Protein AF-A0A8S2YQF3-F1 (afdb_monomer_lite)

Structure (mmCIF, N/CA/C/O backbone):
data_AF-A0A8S2YQF3-F1
#
_entry.id   AF-A0A8S2YQF3-F1
#
loop_
_atom_site.group_PDB
_atom_site.id
_atom_site.type_symbol
_atom_site.label_atom_id
_atom_site.label_alt_id
_atom_site.label_comp_id
_atom_site.label_asym_id
_atom_site.label_entity_id
_atom_site.label_seq_id
_atom_site.pdbx_PDB_ins_code
_atom_site.Cartn_x
_atom_site.Cartn_y
_atom_site.Cartn_z
_atom_site.occupancy
_atom_site.B_iso_or_equiv
_atom_site.auth_seq_id
_atom_site.auth_comp_id
_atom_site.auth_asym_id
_atom_site.auth_atom_id
_atom_site.pdbx_PDB_model_num
ATOM 1 N N . MET A 1 1 ? -10.716 16.522 -11.286 1.00 59.75 1 MET A N 1
ATOM 2 C CA . MET A 1 1 ? -9.988 15.488 -10.502 1.00 59.75 1 MET A CA 1
ATOM 3 C C . MET A 1 1 ? -10.206 15.773 -9.030 1.00 59.75 1 MET A C 1
ATOM 5 O O . MET A 1 1 ? -10.696 14.907 -8.314 1.00 59.75 1 MET A O 1
ATOM 9 N N . ASP A 1 2 ? -10.001 17.032 -8.643 1.00 79.56 2 ASP A N 1
ATOM 10 C CA . ASP A 1 2 ? -10.380 17.567 -7.334 1.00 79.56 2 ASP A CA 1
ATOM 11 C C . ASP A 1 2 ? -11.840 17.271 -6.955 1.00 79.56 2 ASP A C 1
ATOM 13 O O . ASP A 1 2 ? -12.099 16.961 -5.800 1.00 79.56 2 ASP A O 1
ATOM 17 N N . ASP A 1 3 ? -12.766 17.227 -7.920 1.00 87.62 3 ASP A N 1
ATOM 18 C CA . ASP A 1 3 ? -14.186 16.935 -7.656 1.00 87.62 3 ASP A CA 1
ATOM 19 C C . ASP A 1 3 ? -14.421 15.540 -7.054 1.00 87.62 3 ASP A C 1
ATOM 21 O O . ASP A 1 3 ? -15.178 15.393 -6.099 1.00 87.62 3 ASP A O 1
ATOM 25 N N . LEU A 1 4 ? -13.749 14.507 -7.583 1.00 89.50 4 LEU A N 1
ATOM 26 C CA . LEU A 1 4 ? -13.905 13.136 -7.089 1.00 89.50 4 LEU A CA 1
ATOM 27 C C . LEU A 1 4 ? -13.284 12.994 -5.700 1.00 89.50 4 LEU A C 1
ATOM 29 O O . LEU A 1 4 ? -13.879 12.390 -4.812 1.00 89.50 4 LEU A O 1
ATOM 33 N N . LYS A 1 5 ? -12.087 13.559 -5.521 1.00 92.19 5 LYS A N 1
ATOM 34 C CA . LYS A 1 5 ? -11.388 13.556 -4.238 1.00 92.19 5 LYS A CA 1
ATOM 35 C C . LYS A 1 5 ? -12.210 14.275 -3.165 1.00 92.19 5 LYS A C 1
ATOM 37 O O . LYS A 1 5 ? -12.413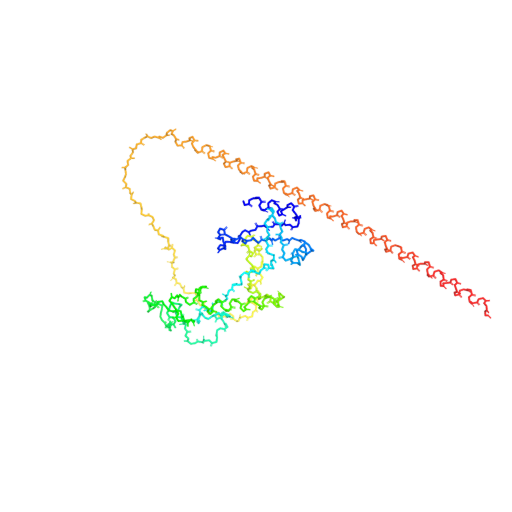 13.713 -2.096 1.00 92.19 5 LYS A O 1
ATOM 42 N N . TYR A 1 6 ? -12.734 15.456 -3.479 1.00 93.38 6 TYR A N 1
ATOM 43 C CA . TYR A 1 6 ? -13.562 16.249 -2.575 1.00 93.38 6 TYR A CA 1
ATOM 44 C C . TYR A 1 6 ? -14.828 15.499 -2.136 1.00 93.38 6 TYR A C 1
ATOM 46 O O . TYR A 1 6 ? -15.143 15.441 -0.952 1.00 93.38 6 TYR A O 1
ATOM 54 N N . GLU A 1 7 ? -15.528 14.855 -3.070 1.00 93.94 7 GLU A N 1
ATOM 55 C CA . GLU A 1 7 ? -16.711 14.042 -2.757 1.00 93.94 7 GLU A CA 1
ATOM 56 C C . GLU A 1 7 ? -16.395 12.837 -1.872 1.00 93.94 7 GLU A C 1
ATOM 58 O O . GLU A 1 7 ? -17.157 12.500 -0.964 1.00 93.94 7 GLU A O 1
ATOM 63 N N . LEU A 1 8 ? -15.266 12.176 -2.130 1.00 93.81 8 LEU A N 1
ATOM 64 C CA . LEU A 1 8 ? -14.802 11.072 -1.302 1.00 93.81 8 LEU A CA 1
ATOM 65 C C . LEU A 1 8 ? -14.485 11.554 0.120 1.00 93.81 8 LEU A C 1
ATOM 67 O O . LEU A 1 8 ? -14.955 10.941 1.076 1.00 93.81 8 LEU A O 1
ATOM 71 N N . GLU A 1 9 ? -13.769 12.670 0.260 1.00 93.81 9 GLU A N 1
ATOM 72 C CA . GLU A 1 9 ? -13.439 13.289 1.552 1.00 93.81 9 GLU A CA 1
ATOM 73 C C . GLU A 1 9 ? -14.686 13.776 2.316 1.00 93.81 9 GLU A C 1
ATOM 75 O O . GLU A 1 9 ? -14.713 13.732 3.546 1.00 93.81 9 GLU A O 1
ATOM 80 N N . LEU A 1 10 ? -15.750 14.188 1.614 1.00 94.06 10 LEU A N 1
ATOM 81 C CA . LEU A 1 10 ? -17.043 14.513 2.227 1.00 94.06 10 LEU A CA 1
ATOM 82 C C . LEU A 1 10 ? -17.779 13.274 2.750 1.00 94.06 10 LEU A C 1
ATOM 84 O O . LEU A 1 10 ? -18.417 13.336 3.804 1.00 94.06 10 LEU A O 1
ATOM 88 N N . LYS A 1 11 ? -17.726 12.159 2.012 1.00 94.50 11 LYS A N 1
ATOM 89 C CA . LYS A 1 11 ? -18.421 10.914 2.379 1.00 94.50 11 LYS A CA 1
ATOM 90 C C . LYS A 1 11 ? -17.712 10.134 3.474 1.00 94.50 11 LYS A C 1
ATOM 92 O O . LYS A 1 11 ? -18.383 9.546 4.319 1.00 94.50 11 LYS A O 1
ATOM 97 N N . PHE A 1 12 ? -16.385 10.118 3.450 1.00 94.81 12 PHE A N 1
ATOM 98 C CA . PHE A 1 12 ? -15.568 9.291 4.326 1.00 94.81 12 PHE A CA 1
ATOM 99 C C . PHE A 1 12 ? -14.580 10.168 5.078 1.00 94.81 12 PHE A C 1
ATOM 101 O O . PHE A 1 12 ? -13.575 10.631 4.537 1.00 94.81 12 PHE A O 1
ATOM 108 N N . LYS A 1 13 ? -14.842 10.351 6.373 1.00 93.06 13 LYS A N 1
ATOM 109 C CA . LYS A 1 13 ? -13.941 11.102 7.256 1.00 93.06 13 LYS A CA 1
ATOM 110 C C . LYS A 1 13 ? -12.632 10.356 7.488 1.00 93.06 13 LYS A C 1
ATOM 112 O O . LYS A 1 13 ? -11.646 10.977 7.890 1.00 93.06 13 LYS A O 1
ATOM 117 N N . SER A 1 14 ? -12.625 9.039 7.260 1.00 93.50 14 SER A N 1
ATOM 118 C CA . SER A 1 14 ? -11.435 8.227 7.451 1.00 93.50 14 SER A CA 1
ATOM 119 C C . SER A 1 14 ? -10.466 8.218 6.263 1.00 93.50 14 SER A C 1
ATOM 121 O O . SER A 1 14 ? -9.443 7.542 6.321 1.00 93.50 14 SER A O 1
ATOM 123 N N . ILE A 1 15 ? -10.732 8.959 5.184 1.00 93.94 15 ILE A N 1
ATOM 124 C CA . ILE A 1 15 ? -9.791 9.044 4.060 1.00 93.94 15 ILE A CA 1
ATOM 125 C C . ILE A 1 15 ? -8.577 9.876 4.462 1.00 93.94 15 ILE A C 1
ATOM 127 O O . ILE A 1 15 ? -8.712 10.987 4.973 1.00 93.94 15 ILE A O 1
ATOM 131 N N . PHE A 1 16 ? -7.382 9.350 4.194 1.00 91.94 16 PHE A N 1
ATOM 132 C CA . PHE A 1 16 ? -6.139 10.114 4.336 1.00 91.94 16 PHE A CA 1
ATOM 133 C C . PHE A 1 16 ? -5.388 10.292 3.014 1.00 91.94 16 PHE A C 1
ATOM 135 O O . PHE A 1 16 ? -4.618 11.241 2.878 1.00 91.94 16 PHE A O 1
ATOM 142 N N . SER A 1 17 ? -5.605 9.404 2.039 1.00 92.19 17 SER A N 1
ATOM 143 C CA . SER A 1 17 ? -4.983 9.499 0.720 1.00 92.19 17 SER A CA 1
ATOM 144 C C . SER A 1 17 ? -5.935 9.034 -0.376 1.00 92.19 17 SER A C 1
ATOM 146 O O . SER A 1 17 ? -6.656 8.045 -0.226 1.00 92.19 17 SER A O 1
ATOM 148 N N . VAL A 1 18 ? -5.920 9.759 -1.493 1.00 92.38 18 VAL A N 1
ATOM 149 C CA . VAL A 1 18 ? -6.632 9.425 -2.728 1.00 92.38 18 VAL A CA 1
ATOM 150 C C . VAL A 1 18 ? -5.642 9.606 -3.871 1.00 92.38 18 VAL A C 1
ATOM 152 O O . VAL A 1 18 ? -5.203 10.722 -4.147 1.00 92.38 18 VAL A O 1
ATOM 155 N N . GLU A 1 19 ? -5.272 8.505 -4.518 1.00 90.25 19 GLU A N 1
ATOM 156 C CA . GLU A 1 19 ? -4.267 8.462 -5.580 1.00 90.25 19 GLU A CA 1
ATOM 157 C C . GLU A 1 19 ? -4.872 7.882 -6.860 1.00 90.25 19 GLU A C 1
ATOM 159 O O . GLU A 1 19 ? -5.477 6.809 -6.854 1.00 90.25 19 GLU A O 1
ATOM 164 N N . GLU A 1 20 ? -4.667 8.545 -7.995 1.00 85.81 20 GLU A N 1
ATOM 165 C CA . GLU A 1 20 ? -4.987 7.948 -9.291 1.00 85.81 20 GLU A CA 1
ATOM 166 C C . GLU A 1 20 ? -3.929 6.916 -9.687 1.00 85.81 20 GLU A C 1
ATOM 168 O O . GLU A 1 20 ? -2.720 7.158 -9.623 1.00 85.81 20 GLU A O 1
ATOM 173 N N . MET A 1 21 ? -4.375 5.747 -10.144 1.00 80.50 21 MET A N 1
ATOM 174 C CA . MET A 1 21 ? -3.458 4.704 -10.586 1.00 80.50 21 MET A CA 1
ATOM 175 C C . MET A 1 21 ? -2.966 4.964 -12.016 1.00 80.50 21 MET A C 1
ATOM 177 O O . MET A 1 21 ? -3.663 4.700 -13.002 1.00 80.50 21 MET A O 1
ATOM 181 N N . ALA A 1 22 ? -1.718 5.425 -12.134 1.00 67.19 22 ALA A N 1
ATOM 182 C CA . ALA A 1 22 ? -1.050 5.648 -13.415 1.00 67.19 22 ALA A CA 1
ATOM 183 C C . ALA A 1 22 ? -1.060 4.395 -14.319 1.00 67.19 22 ALA A C 1
ATOM 185 O O . ALA A 1 22 ? -0.910 3.262 -13.859 1.00 67.19 22 ALA A O 1
ATOM 186 N N . GLY A 1 23 ? -1.217 4.601 -15.632 1.00 64.56 23 GLY A N 1
ATOM 187 C CA . GLY A 1 23 ? -1.184 3.530 -16.640 1.00 64.56 23 GLY A CA 1
ATOM 188 C C . GLY A 1 23 ? -2.494 2.758 -16.828 1.00 64.56 23 GLY A C 1
ATOM 189 O O . GLY A 1 23 ? -2.543 1.858 -17.663 1.00 64.56 23 GLY A O 1
ATOM 190 N N . THR A 1 24 ? -3.549 3.113 -16.092 1.00 55.31 24 THR A N 1
ATOM 191 C CA . THR A 1 24 ? -4.907 2.574 -16.293 1.00 55.31 24 THR A CA 1
ATOM 192 C C . THR A 1 24 ? -5.881 3.585 -16.898 1.00 55.31 24 THR A C 1
ATOM 194 O O . THR A 1 24 ? -6.992 3.210 -17.263 1.00 55.31 24 THR A O 1
ATOM 197 N N . ILE A 1 25 ? -5.447 4.843 -17.049 1.00 50.78 25 ILE A N 1
ATOM 198 C CA . ILE A 1 25 ? -6.254 5.936 -17.589 1.00 50.78 25 ILE A CA 1
ATOM 199 C C . ILE A 1 25 ? -6.462 5.696 -19.083 1.00 50.78 25 ILE A C 1
ATOM 201 O O . ILE A 1 25 ? -5.615 5.990 -19.924 1.00 50.78 25 ILE A O 1
ATOM 205 N N . THR A 1 26 ? -7.617 5.135 -19.394 1.00 59.44 26 THR A N 1
ATOM 206 C CA . THR A 1 26 ? -8.275 5.307 -20.687 1.00 59.44 26 THR A CA 1
ATOM 207 C C . THR A 1 26 ? -9.497 6.178 -20.426 1.00 59.44 26 THR A C 1
ATOM 209 O O . THR A 1 26 ? -10.011 6.160 -19.308 1.00 59.44 26 THR A O 1
ATOM 212 N N . ASP A 1 27 ? -10.007 6.906 -21.422 1.00 58.84 27 ASP A N 1
ATOM 213 C CA . ASP A 1 27 ? -11.174 7.798 -21.249 1.00 58.84 27 ASP A CA 1
ATOM 214 C C . ASP A 1 27 ? -12.409 7.110 -20.628 1.00 58.84 27 ASP A C 1
ATOM 216 O O . ASP A 1 27 ? -13.334 7.779 -20.176 1.00 58.84 27 ASP A O 1
ATOM 220 N N . ARG A 1 28 ? -12.425 5.770 -20.589 1.00 62.75 28 ARG A N 1
ATOM 221 C CA . ARG A 1 28 ? -13.523 4.941 -20.083 1.00 62.75 28 ARG A CA 1
ATOM 222 C C . ARG A 1 28 ? -13.270 4.287 -18.724 1.00 62.75 28 ARG A C 1
ATOM 224 O O . ARG A 1 28 ? -14.242 3.995 -18.040 1.00 62.75 28 ARG A O 1
ATOM 231 N N . ASN A 1 29 ? -12.016 4.080 -18.317 1.00 68.31 29 ASN A N 1
ATOM 232 C CA . ASN A 1 29 ? -11.689 3.374 -17.075 1.00 68.31 29 ASN A CA 1
ATOM 233 C C . ASN A 1 29 ? -10.774 4.239 -16.208 1.00 68.31 29 ASN A C 1
ATOM 235 O O . ASN A 1 29 ? -9.620 4.487 -16.559 1.00 68.31 29 ASN A O 1
ATOM 239 N N . ARG A 1 30 ? -11.295 4.682 -15.061 1.00 78.62 30 ARG A N 1
ATOM 240 C CA . ARG A 1 30 ? -10.524 5.371 -14.023 1.00 78.62 30 ARG A CA 1
ATOM 241 C C . ARG A 1 30 ? -10.390 4.442 -12.829 1.00 78.62 30 ARG A C 1
ATOM 243 O O . ARG A 1 30 ? -11.394 4.000 -12.282 1.00 78.62 30 ARG A O 1
ATOM 250 N N . HIS A 1 31 ? -9.156 4.161 -12.432 1.00 85.56 31 HIS A N 1
ATOM 251 C CA . HIS A 1 31 ? -8.872 3.432 -11.203 1.00 85.56 31 HIS A CA 1
ATOM 252 C C . HIS A 1 31 ? -8.290 4.400 -10.181 1.00 85.56 31 HIS A C 1
ATOM 254 O O . HIS A 1 31 ? -7.279 5.058 -10.436 1.00 85.56 31 HIS A O 1
ATOM 260 N N . VAL A 1 32 ? -8.940 4.468 -9.024 1.00 89.94 32 VAL A N 1
ATOM 261 C CA . VAL A 1 32 ? -8.540 5.317 -7.907 1.00 89.94 32 VAL A CA 1
ATOM 262 C C . VAL A 1 32 ? -8.231 4.420 -6.725 1.00 89.94 32 VAL A C 1
ATOM 264 O O . VAL A 1 32 ? -9.002 3.527 -6.382 1.00 89.94 32 VAL A O 1
ATOM 267 N N . LYS A 1 33 ? -7.074 4.650 -6.124 1.00 92.25 33 LYS A N 1
ATOM 268 C CA . LYS A 1 33 ? -6.664 4.037 -4.875 1.00 92.25 33 LYS A CA 1
ATOM 269 C C . LYS A 1 33 ? -7.065 4.981 -3.750 1.00 92.25 33 LYS A C 1
ATOM 271 O O . LYS A 1 33 ? -6.686 6.148 -3.755 1.00 92.25 33 LYS A O 1
ATOM 276 N N . ILE A 1 34 ? -7.829 4.462 -2.800 1.00 93.12 34 ILE A N 1
ATOM 277 C CA . ILE A 1 34 ? -8.259 5.188 -1.607 1.00 93.12 34 ILE A CA 1
ATOM 278 C C . ILE A 1 34 ? -7.616 4.497 -0.411 1.00 93.12 34 ILE A C 1
ATOM 280 O O . ILE A 1 34 ? -7.673 3.271 -0.301 1.00 93.12 34 ILE A O 1
ATOM 284 N N . GLU A 1 35 ? -6.997 5.275 0.469 1.00 92.94 35 GLU A N 1
ATOM 285 C CA . GLU A 1 35 ? -6.440 4.781 1.722 1.00 92.94 35 GLU A CA 1
ATOM 286 C C . GLU A 1 35 ? -7.219 5.373 2.906 1.00 92.94 35 GLU A C 1
ATOM 288 O O . GLU A 1 35 ? -7.429 6.588 2.993 1.00 92.94 35 GLU A O 1
ATOM 293 N N . LEU A 1 36 ? -7.668 4.485 3.798 1.00 92.75 36 LEU A N 1
ATOM 294 C CA . LEU A 1 36 ? -8.547 4.774 4.933 1.00 92.75 36 LEU A CA 1
ATOM 295 C C . LEU A 1 36 ? -7.814 4.442 6.243 1.00 92.75 36 LEU A C 1
ATOM 297 O O . LEU A 1 36 ? -7.059 3.469 6.281 1.00 92.75 36 LEU A O 1
ATOM 301 N N . TRP A 1 37 ? -8.026 5.225 7.305 1.00 91.25 37 TRP A N 1
ATOM 302 C CA . TRP A 1 37 ? -7.461 4.942 8.638 1.00 91.25 37 TRP A CA 1
ATOM 303 C C . TRP A 1 37 ? -8.432 4.237 9.597 1.00 91.25 37 TRP A C 1
ATOM 305 O O . TRP A 1 37 ? -7.975 3.681 10.593 1.00 91.25 37 TRP A O 1
ATOM 315 N N . ASP A 1 38 ? -9.739 4.220 9.308 1.00 93.06 38 ASP A N 1
ATOM 316 C CA . ASP A 1 38 ? -10.732 3.468 10.088 1.00 93.06 38 ASP A CA 1
ATOM 317 C C . ASP A 1 38 ? -10.992 2.096 9.450 1.00 93.06 38 ASP A C 1
ATOM 319 O O . ASP A 1 38 ? -11.467 1.986 8.317 1.00 93.06 38 ASP A O 1
ATOM 323 N N . GLU A 1 39 ? -10.702 1.040 10.208 1.00 90.56 39 GLU A N 1
ATOM 324 C CA . GLU A 1 39 ? -10.908 -0.352 9.808 1.00 90.56 39 GLU A CA 1
ATOM 325 C C . GLU A 1 39 ? -12.389 -0.665 9.546 1.00 90.56 39 GLU A C 1
ATOM 327 O O . GLU A 1 39 ? -12.711 -1.411 8.622 1.00 90.56 39 GLU A O 1
ATOM 332 N N . LYS A 1 40 ? -13.318 -0.056 10.298 1.00 93.88 40 LYS A N 1
ATOM 333 C CA . LYS A 1 40 ? -14.756 -0.300 10.108 1.00 93.88 40 LYS A CA 1
ATOM 334 C C . LYS A 1 40 ? -15.266 0.313 8.810 1.00 93.88 40 LYS A C 1
ATOM 336 O O . LYS A 1 40 ? -16.014 -0.342 8.086 1.00 93.88 40 LYS A O 1
ATOM 341 N N . GLU A 1 41 ? -14.878 1.552 8.505 1.00 93.81 41 GLU A N 1
ATOM 342 C CA . GLU A 1 41 ? -15.215 2.185 7.222 1.00 93.81 41 GLU A CA 1
ATOM 343 C C . GLU A 1 41 ? -14.593 1.420 6.048 1.00 93.81 41 GLU A C 1
ATOM 345 O O . GLU A 1 41 ? -15.279 1.191 5.050 1.00 93.81 41 GLU A O 1
ATOM 350 N N . TYR A 1 42 ? -13.345 0.962 6.189 1.00 92.94 42 TYR A N 1
ATOM 351 C CA . TYR A 1 42 ? -12.680 0.115 5.198 1.00 92.94 42 TYR A CA 1
ATOM 352 C C . TYR A 1 42 ? -13.469 -1.166 4.899 1.00 92.94 42 TYR A C 1
ATOM 354 O O . TYR A 1 42 ? -13.804 -1.418 3.741 1.00 92.94 42 TYR A O 1
ATOM 362 N N . GLU A 1 43 ? -13.814 -1.948 5.925 1.00 91.38 43 GLU A N 1
ATOM 363 C CA . GLU A 1 43 ? -14.558 -3.200 5.753 1.00 91.38 43 GLU A CA 1
ATOM 364 C C . GLU A 1 43 ? -15.970 -2.953 5.207 1.00 91.38 43 GLU A C 1
ATOM 366 O O . GLU A 1 43 ? -16.429 -3.668 4.318 1.00 91.38 43 GLU A O 1
ATOM 371 N N . ASN A 1 44 ? -16.661 -1.904 5.662 1.00 93.69 44 ASN A N 1
ATOM 372 C CA . ASN A 1 44 ? -17.975 -1.536 5.128 1.00 93.69 44 ASN A CA 1
ATOM 373 C C . ASN A 1 44 ? -17.914 -1.189 3.636 1.00 93.69 44 ASN A C 1
ATOM 3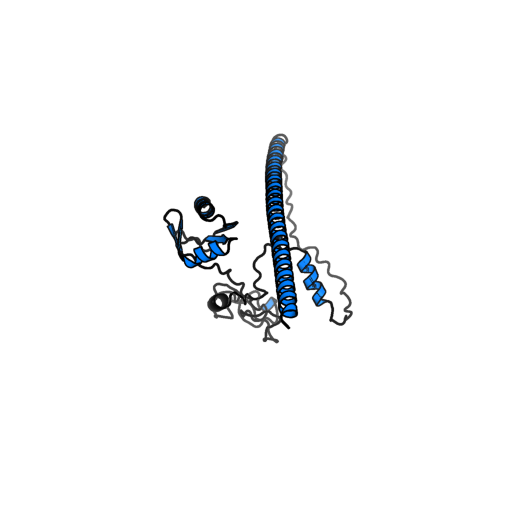75 O O . ASN A 1 44 ? -18.773 -1.617 2.861 1.00 93.69 44 ASN A O 1
ATOM 379 N N . LEU A 1 45 ? -16.893 -0.435 3.223 1.00 93.94 45 LEU A N 1
ATOM 380 C CA . LEU A 1 45 ? -16.687 -0.073 1.826 1.00 93.94 45 LEU A CA 1
ATOM 381 C C . LEU A 1 45 ? -16.368 -1.315 0.986 1.00 93.94 45 LEU A C 1
ATOM 383 O O . LEU A 1 45 ? -16.945 -1.493 -0.088 1.00 93.94 45 LEU A O 1
ATOM 387 N N . LEU A 1 46 ? -15.518 -2.206 1.498 1.00 91.69 46 LEU A N 1
ATOM 388 C CA . LEU A 1 46 ? -15.161 -3.451 0.823 1.00 91.69 46 LEU A CA 1
ATOM 389 C C . LEU A 1 46 ? -16.379 -4.370 0.643 1.00 91.69 46 LEU A C 1
ATOM 391 O O . LEU A 1 46 ? -16.620 -4.875 -0.451 1.00 91.69 46 LEU A O 1
ATOM 395 N N . ASN A 1 47 ? -17.177 -4.535 1.700 1.00 93.44 47 ASN A N 1
ATOM 396 C CA . ASN A 1 47 ? -18.373 -5.378 1.712 1.00 93.44 47 ASN A CA 1
ATOM 397 C C . ASN A 1 47 ? -19.496 -4.824 0.832 1.00 93.44 47 ASN A C 1
ATOM 399 O O . ASN A 1 47 ? -20.317 -5.591 0.331 1.00 93.44 47 ASN A O 1
ATOM 403 N N . SER A 1 48 ? -19.530 -3.506 0.616 1.00 95.00 48 SER A N 1
ATOM 404 C CA . SER A 1 48 ? -20.478 -2.899 -0.318 1.00 95.00 48 SER A CA 1
ATOM 405 C C . SER A 1 48 ? -20.199 -3.304 -1.769 1.00 95.00 48 SER A C 1
ATOM 407 O O . SER A 1 48 ? -21.123 -3.348 -2.582 1.00 95.00 48 SER A O 1
ATOM 409 N N . GLY A 1 49 ? -18.928 -3.571 -2.109 1.00 92.06 49 GLY A N 1
ATOM 410 C CA . GLY A 1 49 ? -18.455 -3.930 -3.450 1.00 92.06 49 GLY A CA 1
ATOM 411 C C . GLY A 1 49 ? -18.642 -2.850 -4.521 1.00 92.06 49 GLY A C 1
ATOM 412 O O . GLY A 1 49 ? -18.108 -2.980 -5.621 1.00 92.06 49 GLY A O 1
ATOM 413 N N . LYS A 1 50 ? -19.395 -1.783 -4.237 1.00 95.00 50 LYS A N 1
ATOM 414 C CA . LYS A 1 50 ? -19.705 -0.702 -5.168 1.00 95.00 50 LYS A CA 1
ATOM 415 C C . LYS A 1 50 ? -19.843 0.621 -4.433 1.00 95.00 50 LYS A C 1
ATOM 417 O O . LYS A 1 50 ? -20.501 0.710 -3.402 1.00 95.00 50 LYS A O 1
ATOM 422 N N . LEU A 1 51 ? -19.304 1.674 -5.028 1.00 94.19 51 LEU A N 1
ATOM 423 C CA . LEU A 1 51 ? -19.342 3.026 -4.502 1.00 94.19 51 LEU A CA 1
ATOM 424 C C . LEU A 1 51 ? -19.956 3.974 -5.531 1.00 94.19 51 LEU A C 1
ATOM 426 O O . LEU A 1 51 ? -19.472 4.086 -6.651 1.00 94.19 51 LEU A O 1
ATOM 430 N N . ASN A 1 52 ? -21.018 4.683 -5.150 1.00 93.88 52 ASN A N 1
ATOM 431 C CA . ASN A 1 52 ? -21.602 5.727 -5.989 1.00 93.88 52 ASN A CA 1
ATOM 432 C C . ASN A 1 52 ? -20.967 7.083 -5.651 1.00 93.88 52 ASN A C 1
ATOM 434 O O . ASN A 1 52 ? -21.083 7.536 -4.510 1.00 93.88 52 ASN A O 1
ATOM 438 N N . VAL A 1 53 ? -20.342 7.748 -6.624 1.00 91.12 53 VAL A N 1
ATOM 439 C CA . VAL A 1 53 ? -19.830 9.119 -6.488 1.00 91.12 53 VAL A CA 1
ATOM 440 C C . VAL A 1 53 ? -20.303 9.957 -7.672 1.00 91.12 53 VAL A C 1
ATOM 442 O O . VAL A 1 53 ? -20.026 9.623 -8.822 1.00 91.12 53 VAL A O 1
ATOM 445 N N . GLN A 1 54 ? -21.044 11.035 -7.395 1.00 88.88 54 GLN A N 1
ATOM 446 C CA . GLN A 1 54 ? -21.622 11.929 -8.412 1.00 88.88 54 GLN A CA 1
ATOM 447 C C . GLN A 1 54 ? -22.444 11.202 -9.495 1.00 88.88 54 GLN A C 1
ATOM 449 O O . GLN A 1 54 ? -22.389 11.543 -10.673 1.00 88.88 54 GLN A O 1
ATOM 454 N N . GLY A 1 55 ? -23.184 10.156 -9.113 1.00 88.81 55 GLY A N 1
ATOM 455 C CA . GLY A 1 55 ? -23.982 9.357 -10.047 1.00 88.81 55 GLY A CA 1
ATOM 456 C C . GLY A 1 55 ? -23.179 8.322 -10.840 1.00 88.81 55 GLY A C 1
ATOM 457 O O . GLY A 1 55 ? -23.779 7.518 -11.551 1.00 88.81 55 GLY A O 1
ATOM 458 N N . ASN A 1 56 ? -21.852 8.286 -10.689 1.00 89.06 56 ASN A N 1
ATOM 459 C CA . ASN A 1 56 ? -21.001 7.246 -11.258 1.00 89.06 56 ASN A CA 1
ATOM 460 C C . ASN A 1 56 ? -20.850 6.094 -10.267 1.00 89.06 56 ASN A C 1
ATOM 462 O O . ASN A 1 56 ? -20.556 6.305 -9.091 1.00 89.06 56 ASN A O 1
ATOM 466 N N . LEU A 1 57 ? -21.029 4.869 -10.754 1.00 91.62 57 LEU A N 1
ATOM 467 C CA . LEU A 1 57 ? -20.883 3.654 -9.963 1.00 91.62 57 LEU A CA 1
ATOM 468 C C . LEU A 1 57 ? -19.486 3.066 -10.183 1.00 91.62 57 LEU A C 1
ATOM 470 O O . LEU A 1 57 ? -19.152 2.659 -11.293 1.00 91.62 57 LEU A O 1
ATOM 474 N N . PHE A 1 58 ? -18.689 3.018 -9.123 1.00 91.88 58 PHE A N 1
ATOM 475 C CA . PHE A 1 58 ? -17.361 2.418 -9.103 1.00 91.88 58 PHE A CA 1
ATOM 476 C C . PHE A 1 58 ? -17.438 1.043 -8.460 1.00 91.88 58 PHE A C 1
ATOM 478 O O . PHE A 1 58 ? -18.038 0.905 -7.396 1.00 91.88 58 PHE A O 1
ATOM 485 N N . ASP A 1 59 ? -16.817 0.038 -9.067 1.00 92.62 59 ASP A N 1
ATOM 486 C CA . ASP A 1 59 ? -16.594 -1.230 -8.381 1.00 92.62 59 ASP A CA 1
ATOM 487 C C . ASP A 1 59 ? -15.462 -1.052 -7.360 1.00 92.62 59 ASP A C 1
ATOM 489 O O . ASP A 1 59 ? -14.427 -0.443 -7.650 1.00 92.62 59 ASP A O 1
ATOM 493 N N . VAL A 1 60 ? -15.686 -1.552 -6.148 1.00 93.88 60 VAL A N 1
ATOM 494 C CA . VAL A 1 60 ? -14.725 -1.485 -5.050 1.00 93.88 60 VAL A CA 1
ATOM 495 C C . VAL A 1 60 ? -14.097 -2.851 -4.868 1.00 93.88 60 VAL A C 1
ATOM 497 O O . VAL A 1 60 ? -14.781 -3.833 -4.605 1.00 93.88 60 VAL A O 1
ATOM 500 N N . ASP A 1 61 ? -12.772 -2.874 -4.934 1.00 88.75 61 ASP A N 1
ATOM 501 C CA . ASP A 1 61 ? -11.967 -4.056 -4.683 1.00 88.75 61 ASP A CA 1
ATOM 502 C C . ASP A 1 61 ? -10.856 -3.746 -3.684 1.00 88.75 61 ASP A C 1
ATOM 504 O O . ASP A 1 61 ? -10.334 -2.628 -3.611 1.00 88.75 61 ASP A O 1
ATOM 508 N N . LYS A 1 62 ? -10.422 -4.781 -2.958 1.00 86.88 62 LYS A N 1
ATOM 509 C CA . LYS A 1 62 ? -9.229 -4.695 -2.114 1.00 86.88 62 LYS A CA 1
ATOM 510 C C . LYS A 1 62 ? -8.029 -4.320 -2.972 1.00 86.88 62 LYS A C 1
ATOM 512 O O . LYS A 1 62 ? -7.612 -5.090 -3.844 1.00 86.88 62 LYS A O 1
ATOM 517 N N . PHE A 1 63 ? -7.436 -3.164 -2.684 1.00 84.69 63 PHE A N 1
ATOM 518 C CA . PHE A 1 63 ? -6.189 -2.778 -3.321 1.00 84.69 63 PHE A CA 1
ATOM 519 C C . PHE A 1 63 ? -5.089 -3.761 -2.919 1.00 84.69 63 PHE A C 1
ATOM 521 O O . PHE A 1 63 ? -4.726 -3.889 -1.750 1.00 84.69 63 PHE A O 1
ATOM 528 N N . LEU A 1 64 ? -4.553 -4.461 -3.913 1.00 75.62 64 LEU A N 1
ATOM 529 C CA . LEU A 1 64 ? -3.377 -5.298 -3.752 1.00 75.62 64 LEU A CA 1
ATOM 530 C C . LEU A 1 64 ? -2.237 -4.605 -4.482 1.00 75.62 64 LEU A C 1
ATOM 532 O O . LEU A 1 64 ? -2.301 -4.486 -5.714 1.00 75.62 64 LEU A O 1
ATOM 536 N N . PRO A 1 65 ? -1.197 -4.139 -3.766 1.00 72.00 65 PRO A N 1
ATOM 537 C CA . PRO A 1 65 ? -0.059 -3.538 -4.425 1.00 72.00 65 PRO A CA 1
ATOM 538 C C . PRO A 1 65 ? 0.505 -4.555 -5.407 1.00 72.00 65 PRO A C 1
ATOM 540 O O . PRO A 1 65 ? 0.641 -5.740 -5.102 1.00 72.00 65 PRO A O 1
ATOM 543 N N . SER A 1 66 ? 0.810 -4.086 -6.612 1.00 72.25 66 SER A N 1
ATOM 544 C CA . SER A 1 66 ? 1.404 -4.932 -7.634 1.00 72.25 66 SER A CA 1
ATOM 545 C C . SER A 1 66 ? 2.708 -5.518 -7.103 1.00 72.25 66 SER A C 1
ATOM 547 O O . SER A 1 66 ? 3.659 -4.758 -6.897 1.00 72.25 66 SER A O 1
ATOM 549 N N . PRO A 1 67 ? 2.777 -6.838 -6.861 1.00 79.44 67 PRO A N 1
ATOM 550 C CA . PRO A 1 67 ? 3.932 -7.391 -6.192 1.00 79.44 67 PRO A CA 1
ATOM 551 C C . PRO A 1 67 ? 5.149 -7.230 -7.095 1.00 79.44 67 PRO A C 1
ATOM 553 O O . PRO A 1 67 ? 5.097 -7.499 -8.302 1.00 79.44 67 PRO A O 1
ATOM 556 N N . LYS A 1 68 ? 6.256 -6.772 -6.510 1.00 78.94 68 LYS A N 1
ATOM 557 C CA . LYS A 1 68 ? 7.534 -6.729 -7.214 1.00 78.94 68 LYS A CA 1
ATOM 558 C C . LYS A 1 68 ? 7.988 -8.163 -7.433 1.00 78.94 68 LYS A C 1
ATOM 560 O O . LYS A 1 68 ? 8.319 -8.874 -6.491 1.00 78.94 68 LYS A O 1
ATOM 565 N N . ILE A 1 69 ? 7.987 -8.585 -8.689 1.00 87.12 69 ILE A N 1
ATOM 566 C CA . ILE A 1 69 ? 8.451 -9.916 -9.057 1.00 87.12 69 ILE A CA 1
ATOM 567 C C . ILE A 1 69 ? 9.966 -9.922 -8.909 1.00 87.12 69 ILE A C 1
ATOM 569 O O . ILE A 1 69 ? 10.672 -9.166 -9.579 1.00 87.12 69 ILE A O 1
ATOM 573 N N . LEU A 1 70 ? 10.467 -10.782 -8.030 1.00 89.69 70 LEU A N 1
ATOM 574 C CA . LEU A 1 70 ? 11.894 -11.046 -7.940 1.00 89.69 70 LEU A CA 1
ATOM 575 C C . LEU A 1 70 ? 12.310 -11.811 -9.190 1.00 89.69 70 LEU A C 1
ATOM 577 O O . LEU A 1 70 ? 11.849 -12.927 -9.411 1.00 89.69 70 LEU A O 1
ATOM 581 N N . ILE A 1 71 ? 13.161 -11.203 -10.011 1.00 91.50 71 ILE A N 1
ATOM 582 C CA . ILE A 1 71 ? 13.749 -11.856 -11.179 1.00 91.50 71 ILE A CA 1
ATOM 583 C C . ILE A 1 71 ? 15.216 -12.112 -10.872 1.00 91.50 71 ILE A C 1
ATOM 585 O O . ILE A 1 71 ? 15.975 -11.188 -10.561 1.00 91.50 71 ILE A O 1
ATOM 589 N N . CYS A 1 72 ? 15.621 -13.375 -10.950 1.00 93.19 72 CYS A N 1
ATOM 590 C CA . CYS A 1 72 ? 16.981 -13.769 -10.641 1.00 93.19 72 CYS A CA 1
ATOM 591 C C . CYS A 1 72 ? 17.958 -13.120 -11.627 1.00 93.19 72 CYS A C 1
ATOM 593 O O . CYS A 1 72 ? 17.872 -13.332 -12.831 1.00 93.19 72 CYS A O 1
ATOM 595 N N . ALA A 1 73 ? 18.942 -12.370 -11.125 1.00 91.00 73 ALA A N 1
ATOM 596 C CA . ALA A 1 73 ? 19.936 -11.708 -11.975 1.00 91.00 73 ALA A CA 1
ATOM 597 C C . ALA A 1 73 ? 20.857 -12.682 -12.740 1.00 91.00 73 ALA A C 1
ATOM 599 O O . ALA A 1 73 ? 21.586 -12.239 -13.624 1.00 91.00 73 ALA A O 1
ATOM 600 N N . LYS A 1 74 ? 20.839 -13.971 -12.370 1.00 91.81 74 LYS A N 1
ATOM 601 C CA . LYS A 1 74 ? 21.652 -15.042 -12.952 1.00 91.81 74 LYS A CA 1
ATOM 602 C C . LYS A 1 74 ? 20.910 -15.791 -14.056 1.00 91.81 74 LYS A C 1
ATOM 604 O O . LYS A 1 74 ? 21.353 -15.754 -15.191 1.00 91.81 74 LYS A O 1
ATOM 609 N N . CYS A 1 75 ? 19.775 -16.424 -13.761 1.00 93.00 75 CYS A N 1
ATOM 610 C CA . CYS A 1 75 ? 19.023 -17.201 -14.759 1.00 93.00 75 CYS A CA 1
ATOM 611 C C . CYS A 1 75 ? 17.871 -16.428 -15.428 1.00 93.00 75 CYS A C 1
ATOM 613 O O . CYS A 1 75 ? 17.275 -16.927 -16.372 1.00 93.00 75 CYS A O 1
ATOM 615 N N . ASN A 1 76 ? 17.544 -15.216 -14.962 1.00 93.00 76 ASN A N 1
ATOM 616 C CA . ASN A 1 76 ? 16.418 -14.391 -15.430 1.00 93.00 76 ASN A CA 1
ATOM 617 C C . ASN A 1 76 ? 15.023 -15.031 -15.288 1.00 93.00 76 ASN A C 1
ATOM 619 O O . ASN A 1 76 ? 14.055 -14.531 -15.868 1.00 93.00 76 ASN A O 1
ATOM 623 N N . LEU A 1 77 ? 14.904 -16.087 -14.479 1.00 92.62 77 LEU A N 1
ATOM 624 C CA . LEU A 1 77 ? 13.623 -16.669 -14.087 1.00 92.62 77 LEU A CA 1
ATOM 625 C C . LEU A 1 77 ? 13.025 -15.910 -12.889 1.00 92.62 77 LEU A C 1
ATOM 627 O O . LEU A 1 77 ? 13.774 -15.430 -12.024 1.00 92.62 77 LEU A O 1
ATOM 631 N N . PRO A 1 78 ? 11.688 -15.787 -12.819 1.00 93.12 78 PRO A N 1
ATOM 632 C CA . PRO A 1 78 ? 11.018 -15.189 -11.674 1.00 93.12 78 PRO A CA 1
ATOM 633 C C . PRO A 1 78 ? 11.050 -16.113 -10.441 1.00 93.12 78 PRO A C 1
ATOM 635 O O . PRO A 1 78 ? 11.223 -17.326 -10.549 1.00 93.12 78 PRO A O 1
ATOM 638 N N . GLY A 1 79 ? 10.866 -15.532 -9.254 1.00 90.88 79 GLY A N 1
ATOM 639 C CA . GLY A 1 79 ? 10.583 -16.254 -8.008 1.00 90.88 79 GLY A CA 1
ATOM 640 C C . GLY A 1 79 ? 11.768 -16.507 -7.076 1.00 90.88 79 GLY A C 1
ATOM 641 O O . GLY A 1 79 ? 11.566 -17.061 -6.001 1.00 90.88 79 GLY A O 1
ATOM 642 N N . HIS A 1 80 ? 12.990 -16.096 -7.426 1.00 92.31 80 HIS A N 1
ATOM 643 C CA . HIS A 1 80 ? 14.146 -16.250 -6.536 1.00 92.31 80 HIS A CA 1
ATOM 644 C C . HIS A 1 80 ? 15.233 -15.195 -6.769 1.00 92.31 80 HIS A C 1
ATOM 646 O O . HIS A 1 80 ? 15.298 -14.53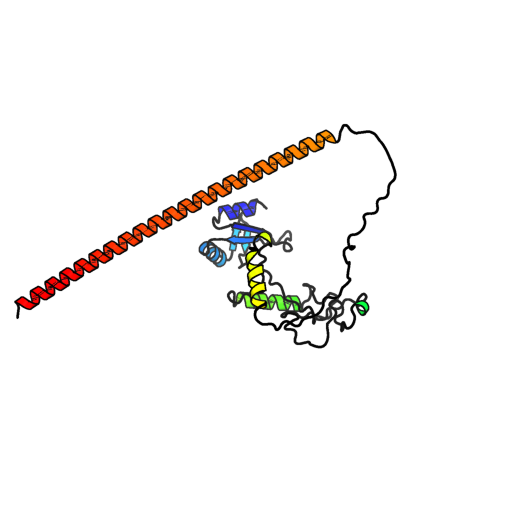3 -7.807 1.00 92.31 80 HIS A O 1
ATOM 652 N N . THR A 1 81 ? 16.114 -15.037 -5.780 1.00 91.06 81 THR A N 1
ATOM 653 C CA . THR A 1 81 ? 17.279 -14.145 -5.856 1.00 91.06 81 THR A CA 1
ATOM 654 C C . THR A 1 81 ? 18.519 -14.894 -6.344 1.00 91.06 81 THR A C 1
ATOM 656 O O . THR A 1 81 ? 18.577 -16.121 -6.305 1.00 91.06 81 THR A O 1
ATOM 659 N N . ARG A 1 82 ? 19.573 -14.161 -6.735 1.00 89.88 82 ARG A N 1
ATOM 660 C CA . ARG A 1 82 ? 20.855 -14.760 -7.159 1.00 89.88 82 ARG A CA 1
ATOM 661 C C . ARG A 1 82 ? 21.435 -15.733 -6.121 1.00 89.88 82 ARG A C 1
ATOM 663 O O . ARG A 1 82 ? 22.038 -16.723 -6.510 1.00 89.88 82 ARG A O 1
ATOM 670 N N . LYS A 1 83 ? 21.239 -15.461 -4.824 1.00 89.62 83 LYS A N 1
ATOM 671 C CA . LYS A 1 83 ? 21.742 -16.295 -3.716 1.00 89.62 83 LYS A CA 1
ATOM 672 C C . LYS A 1 83 ? 21.015 -17.638 -3.594 1.00 89.62 83 LYS A C 1
ATOM 674 O O . LYS A 1 83 ? 21.604 -18.592 -3.114 1.00 89.62 83 LYS A O 1
ATOM 679 N N . MET A 1 84 ? 19.757 -17.696 -4.027 1.00 90.69 84 MET A N 1
ATOM 680 C CA . MET A 1 84 ? 18.908 -18.893 -3.988 1.00 90.69 84 MET A CA 1
ATOM 681 C C . MET A 1 84 ? 18.821 -19.586 -5.355 1.00 90.69 84 MET A C 1
ATOM 683 O O . MET A 1 84 ? 17.999 -20.476 -5.557 1.00 90.69 84 MET A O 1
ATOM 687 N N . CYS A 1 85 ? 19.629 -19.151 -6.323 1.00 93.00 85 CYS A N 1
ATOM 688 C CA . CYS A 1 85 ? 19.639 -19.730 -7.655 1.00 93.00 85 CYS A CA 1
ATOM 689 C C . CYS A 1 85 ? 20.317 -21.101 -7.616 1.00 93.00 85 CYS A C 1
ATOM 691 O O . CYS A 1 85 ? 21.497 -21.199 -7.285 1.00 93.00 85 CYS A O 1
ATOM 693 N N . GLN A 1 86 ? 19.587 -22.144 -8.005 1.00 91.56 86 GLN A N 1
ATOM 694 C CA . GLN A 1 86 ? 20.127 -23.505 -8.112 1.00 91.56 86 GLN A CA 1
ATOM 695 C C . GLN A 1 86 ? 21.092 -23.659 -9.297 1.00 91.56 86 GLN A C 1
ATOM 697 O O . GLN A 1 86 ? 21.893 -24.588 -9.341 1.00 91.56 86 GLN A O 1
ATOM 702 N N . VAL A 1 87 ? 21.058 -22.724 -10.252 1.00 86.56 87 VAL A N 1
ATOM 703 C CA . VAL A 1 87 ? 21.996 -22.695 -11.373 1.00 86.56 87 VAL A CA 1
ATOM 704 C C . VAL A 1 87 ? 23.339 -22.161 -10.874 1.00 86.56 87 VAL A C 1
ATOM 706 O O . VAL A 1 87 ? 23.517 -20.954 -10.688 1.00 86.56 87 VAL A O 1
ATOM 709 N N . SER A 1 88 ? 24.308 -23.046 -10.648 1.00 76.38 88 SER A N 1
ATOM 710 C CA . SER A 1 88 ? 25.642 -22.675 -10.156 1.00 76.38 88 SER A CA 1
ATOM 711 C C . SER A 1 88 ? 26.606 -22.255 -11.272 1.00 76.38 88 SER A C 1
ATOM 713 O O . SER A 1 88 ? 27.431 -21.373 -11.040 1.00 76.38 88 SER A O 1
ATOM 715 N N . ASN A 1 89 ? 26.460 -22.775 -12.495 1.00 82.44 89 ASN A N 1
ATOM 716 C CA . ASN A 1 89 ? 27.578 -22.784 -13.453 1.00 82.44 89 ASN A CA 1
ATOM 717 C C . ASN A 1 89 ? 27.460 -21.826 -14.648 1.00 82.44 89 ASN A C 1
ATOM 719 O O . ASN A 1 89 ? 28.436 -21.683 -15.374 1.00 82.44 89 ASN A O 1
ATOM 723 N N . PHE A 1 90 ? 26.320 -21.161 -14.859 1.00 83.94 90 PHE A N 1
ATOM 724 C CA . PHE A 1 90 ? 26.163 -20.221 -15.973 1.00 83.94 90 PHE A CA 1
ATOM 725 C C . PHE A 1 90 ? 25.284 -19.022 -15.608 1.00 83.94 90 PHE A C 1
ATOM 727 O O . PHE A 1 90 ? 24.345 -19.143 -14.814 1.00 83.94 90 PHE A O 1
ATOM 734 N N . ASP A 1 91 ? 25.611 -17.865 -16.181 1.00 89.00 91 ASP A N 1
ATOM 735 C CA . ASP A 1 91 ? 24.810 -16.642 -16.111 1.00 89.00 91 ASP A CA 1
ATOM 736 C C . ASP A 1 91 ? 24.115 -16.473 -17.469 1.00 89.00 91 ASP A C 1
ATOM 738 O O . ASP A 1 91 ? 24.739 -16.580 -18.512 1.00 89.00 91 ASP A O 1
ATOM 742 N N . VAL A 1 92 ? 22.814 -16.209 -17.493 1.00 91.31 92 VAL A N 1
ATOM 743 C CA . VAL A 1 92 ? 22.029 -16.109 -18.728 1.00 91.31 92 VAL A CA 1
ATOM 744 C C . VAL A 1 92 ? 21.956 -14.652 -19.183 1.00 91.31 92 VAL A C 1
ATOM 746 O O . VAL A 1 92 ? 21.644 -13.740 -18.408 1.00 91.31 92 VAL A O 1
ATOM 749 N N . CYS A 1 93 ? 22.195 -14.402 -20.467 1.00 91.12 93 CYS A N 1
ATOM 750 C CA . CYS A 1 93 ? 22.013 -13.088 -21.064 1.00 91.12 93 CYS A CA 1
ATOM 751 C C . CYS A 1 93 ? 20.532 -12.682 -21.040 1.00 91.12 93 CYS A C 1
ATOM 753 O O . CYS A 1 93 ? 19.674 -13.351 -21.612 1.00 91.12 93 CYS A O 1
ATOM 755 N N . LYS A 1 94 ? 20.230 -11.518 -20.452 1.00 90.69 94 LYS A N 1
ATOM 756 C CA . LYS A 1 94 ? 18.862 -10.971 -20.376 1.00 90.69 94 LYS A CA 1
ATOM 757 C C . LYS A 1 94 ? 18.206 -10.794 -21.746 1.00 90.69 94 LYS A C 1
ATOM 759 O O . LYS A 1 94 ? 16.989 -10.944 -21.853 1.00 90.69 94 LYS A O 1
ATOM 764 N N . ARG A 1 95 ? 19.003 -10.448 -22.763 1.00 92.50 95 ARG A N 1
ATOM 765 C CA . ARG A 1 95 ? 18.525 -10.102 -24.106 1.00 92.50 95 ARG A CA 1
ATOM 766 C C . ARG A 1 95 ? 18.255 -11.317 -24.975 1.00 92.50 95 ARG A C 1
ATOM 768 O O . ARG A 1 95 ? 17.211 -11.314 -25.597 1.00 92.50 95 ARG A O 1
ATOM 775 N N . CYS A 1 96 ? 19.158 -12.297 -25.025 1.00 91.00 96 CYS A N 1
ATOM 776 C CA . CYS A 1 96 ? 19.051 -13.430 -25.955 1.00 91.00 96 CYS A CA 1
ATOM 777 C C . CYS A 1 96 ? 18.880 -14.801 -25.286 1.00 91.00 96 CYS A C 1
ATOM 779 O O . CYS A 1 96 ? 18.702 -15.795 -25.981 1.00 91.00 96 CYS A O 1
ATOM 781 N N . GLY A 1 97 ? 19.010 -14.889 -23.959 1.00 88.88 97 GLY A N 1
ATOM 782 C CA . GLY A 1 97 ? 18.930 -16.158 -23.235 1.00 88.88 97 GLY A CA 1
ATOM 783 C C . GLY A 1 97 ? 20.144 -17.085 -23.378 1.00 88.88 97 GLY A C 1
ATOM 784 O O . GLY A 1 97 ? 20.093 -18.198 -22.865 1.00 88.88 97 GLY A O 1
ATOM 785 N N . GLY A 1 98 ? 21.217 -16.655 -24.052 1.00 88.75 98 GLY A N 1
ATOM 786 C CA . GLY A 1 98 ? 22.469 -17.414 -24.172 1.00 88.75 98 GLY A CA 1
ATOM 787 C C . GLY A 1 98 ? 23.346 -17.356 -22.914 1.00 88.75 98 GLY A C 1
ATOM 788 O O . GLY A 1 98 ? 23.157 -16.479 -22.070 1.00 88.75 98 GLY A O 1
ATOM 789 N N . ASP A 1 99 ? 24.308 -18.275 -22.804 1.00 89.31 99 ASP A N 1
ATOM 790 C CA . ASP A 1 99 ? 25.279 -18.328 -21.702 1.00 89.31 99 ASP A CA 1
ATOM 791 C C . ASP A 1 99 ? 26.267 -17.153 -21.776 1.00 89.31 99 ASP A C 1
ATOM 793 O O . ASP A 1 99 ? 27.004 -16.989 -22.744 1.00 89.31 99 ASP A O 1
ATOM 797 N N . ARG A 1 100 ? 26.270 -16.322 -20.737 1.00 81.56 100 ARG A N 1
ATOM 798 C CA . ARG A 1 100 ? 27.057 -15.102 -20.603 1.00 81.56 100 ARG A CA 1
ATOM 799 C C . ARG A 1 100 ? 28.370 -15.423 -19.895 1.00 81.56 100 ARG A C 1
ATOM 801 O O . ARG A 1 100 ? 28.548 -15.084 -18.725 1.00 81.56 100 ARG A O 1
ATOM 808 N N . LYS A 1 101 ? 29.310 -16.023 -20.625 1.00 78.25 101 LYS A N 1
ATOM 809 C CA . LYS A 1 101 ? 30.691 -16.203 -20.140 1.00 78.25 101 LYS A CA 1
ATOM 810 C C . LYS A 1 101 ? 31.473 -14.887 -20.154 1.00 78.25 101 LYS A C 1
ATOM 812 O O . LYS A 1 101 ? 32.174 -14.592 -19.194 1.00 78.25 101 LYS A O 1
ATOM 817 N N . ASN A 1 102 ? 31.269 -14.057 -21.183 1.00 75.62 102 ASN A N 1
ATOM 818 C CA . ASN A 1 102 ? 31.890 -12.737 -21.328 1.00 75.62 102 ASN A CA 1
ATOM 819 C C . ASN A 1 102 ? 30.837 -11.639 -21.574 1.00 75.62 102 ASN A C 1
ATOM 821 O O . ASN A 1 102 ? 29.865 -11.831 -22.306 1.00 75.62 102 ASN A O 1
ATOM 825 N N . LEU A 1 103 ? 31.017 -10.454 -20.971 1.00 67.75 103 LEU A N 1
ATOM 826 C CA . LEU A 1 103 ? 30.090 -9.321 -21.145 1.00 67.75 103 LEU A CA 1
ATOM 827 C C . LEU A 1 103 ? 30.090 -8.742 -22.570 1.00 67.75 103 LEU A C 1
ATOM 829 O O . LEU A 1 103 ? 29.059 -8.229 -23.006 1.00 67.75 103 LEU A O 1
ATOM 833 N N . GLU A 1 104 ? 31.224 -8.809 -23.266 1.00 75.25 104 GLU A N 1
ATOM 834 C CA . GLU A 1 104 ? 31.428 -8.209 -24.592 1.00 75.25 104 GLU A CA 1
ATOM 835 C C . GLU A 1 104 ? 30.695 -8.975 -25.707 1.00 75.25 104 GLU A C 1
ATOM 837 O O . GLU A 1 104 ? 30.107 -8.359 -26.594 1.00 75.25 104 GLU A O 1
ATOM 842 N N . GLU A 1 105 ? 30.629 -10.307 -25.614 1.00 75.69 105 GLU A N 1
ATOM 843 C CA . GLU A 1 105 ? 30.069 -11.191 -26.654 1.00 75.69 105 GLU A CA 1
ATOM 844 C C . GLU A 1 105 ? 28.567 -10.970 -26.898 1.00 75.69 105 GLU A C 1
ATOM 846 O O . GLU A 1 105 ? 28.053 -11.213 -27.987 1.00 75.69 105 GLU A O 1
ATOM 851 N N . HIS A 1 106 ? 27.848 -10.442 -25.905 1.00 80.56 106 HIS A N 1
ATOM 852 C CA . HIS A 1 106 ? 26.395 -10.272 -25.963 1.00 80.56 106 HIS A CA 1
ATOM 853 C C . HIS A 1 106 ? 25.933 -8.819 -26.150 1.00 80.56 106 HIS A C 1
ATOM 855 O O . HIS A 1 106 ? 24.732 -8.547 -26.045 1.00 80.56 106 HIS A O 1
ATOM 861 N N . LYS A 1 107 ? 26.832 -7.873 -26.469 1.00 81.69 107 LYS A N 1
ATOM 862 C CA . LYS A 1 107 ? 26.442 -6.474 -26.748 1.00 81.69 107 LYS A CA 1
ATOM 863 C C . LYS A 1 107 ? 25.499 -6.350 -27.953 1.00 81.69 107 LYS A C 1
ATOM 865 O O . LYS A 1 107 ? 24.557 -5.563 -27.897 1.00 81.69 107 LYS A O 1
ATOM 870 N N . ASN A 1 108 ? 25.675 -7.190 -28.975 1.00 86.44 108 ASN A N 1
ATOM 871 C CA . ASN A 1 108 ? 24.917 -7.138 -30.236 1.00 86.44 108 ASN A CA 1
ATOM 872 C C . ASN A 1 108 ? 24.044 -8.380 -30.491 1.00 86.44 108 ASN A C 1
ATOM 874 O O . ASN A 1 108 ? 23.701 -8.678 -31.631 1.00 86.44 108 ASN A O 1
ATOM 878 N N . CYS A 1 109 ? 23.677 -9.126 -29.445 1.00 89.00 109 CYS A N 1
ATOM 879 C CA . CYS A 1 109 ? 22.827 -10.306 -29.610 1.00 89.00 109 CYS A CA 1
ATOM 880 C C . CYS A 1 109 ? 21.378 -9.940 -29.999 1.00 89.00 109 CYS A C 1
ATOM 882 O O . CYS A 1 109 ? 20.846 -8.908 -29.573 1.00 89.00 109 CYS A O 1
ATOM 884 N N . GLN A 1 110 ? 20.736 -10.807 -30.793 1.00 93.12 110 GLN A N 1
ATOM 885 C CA . GLN A 1 110 ? 19.316 -10.685 -31.138 1.00 93.12 110 GLN A CA 1
ATOM 886 C C . GLN A 1 110 ? 18.450 -10.805 -29.877 1.00 93.12 110 GLN A C 1
ATOM 888 O O . GLN A 1 110 ? 18.711 -11.644 -29.012 1.00 93.12 110 GLN A O 1
ATOM 893 N N . ILE A 1 111 ? 17.442 -9.937 -29.754 1.00 93.31 111 ILE A N 1
ATOM 894 C CA . ILE A 1 111 ? 16.550 -9.924 -28.592 1.00 93.31 111 ILE A CA 1
ATOM 895 C C . ILE A 1 111 ? 15.597 -11.111 -28.708 1.00 93.31 111 ILE A C 1
ATOM 897 O O . ILE A 1 111 ? 14.779 -11.161 -29.616 1.00 93.31 111 ILE A O 1
ATOM 901 N N . LYS A 1 112 ? 15.716 -12.046 -27.771 1.00 95.12 112 LYS A N 1
ATOM 902 C CA . LYS A 1 112 ? 14.874 -13.222 -27.634 1.00 95.12 112 LYS A CA 1
ATOM 903 C C . LYS A 1 112 ? 14.722 -13.568 -26.156 1.00 95.12 112 LYS A C 1
ATOM 905 O O . LYS A 1 112 ? 15.700 -13.845 -25.457 1.00 95.12 112 LYS A O 1
ATOM 910 N N . CYS A 1 113 ? 13.487 -13.548 -25.677 1.00 94.50 113 CYS A N 1
ATOM 911 C CA . CYS A 1 113 ? 13.154 -13.809 -24.287 1.00 94.50 113 CYS A CA 1
ATOM 912 C C . CYS A 1 113 ? 13.502 -15.257 -23.929 1.00 94.50 113 CYS A C 1
ATOM 914 O O . CYS A 1 113 ? 12.952 -16.186 -24.508 1.00 94.50 113 CYS A O 1
ATOM 916 N N . HIS A 1 114 ? 14.362 -15.467 -22.934 1.00 93.50 114 HIS A N 1
ATOM 917 C CA . HIS A 1 114 ? 14.723 -16.809 -22.470 1.00 93.50 114 HIS A CA 1
ATOM 918 C C . HIS A 1 114 ? 13.504 -17.591 -21.964 1.00 93.50 114 HIS A C 1
ATOM 920 O O . HIS A 1 114 ? 13.409 -18.798 -22.162 1.00 93.50 114 HIS A O 1
ATOM 926 N N . ASN A 1 115 ? 12.555 -16.879 -21.350 1.00 93.38 115 ASN A N 1
ATOM 927 C CA . ASN A 1 115 ? 11.397 -17.485 -20.710 1.00 93.38 115 ASN A CA 1
ATOM 928 C C . ASN A 1 115 ? 10.384 -17.967 -21.760 1.00 93.38 115 ASN A C 1
ATOM 930 O O . ASN A 1 115 ? 10.021 -19.136 -21.766 1.00 93.38 115 ASN A O 1
ATOM 934 N N . CYS A 1 116 ? 9.919 -17.081 -22.650 1.00 94.75 116 CYS A N 1
ATOM 935 C CA . CYS A 1 116 ? 8.822 -17.386 -23.584 1.00 94.75 116 CYS A CA 1
ATOM 936 C C . CYS A 1 116 ? 9.230 -17.443 -25.063 1.00 94.75 116 CYS A C 1
ATOM 938 O O . CYS A 1 116 ? 8.373 -17.632 -25.918 1.00 94.75 116 CYS A O 1
ATOM 940 N N . GLN A 1 117 ? 10.513 -17.241 -25.371 1.00 95.00 117 GLN A N 1
ATOM 941 C CA . GLN A 1 117 ? 11.077 -17.229 -26.727 1.00 95.00 117 GLN A CA 1
ATOM 942 C C . GLN A 1 117 ? 10.589 -16.094 -27.651 1.00 95.00 117 GLN A C 1
ATOM 944 O O . GLN A 1 117 ? 10.932 -16.113 -28.829 1.00 95.00 117 GLN A O 1
ATOM 949 N N . GLY A 1 118 ? 9.844 -15.101 -27.144 1.00 94.81 118 GLY A N 1
ATOM 950 C CA . GLY A 1 118 ? 9.364 -13.948 -27.924 1.00 94.81 118 GLY A CA 1
ATOM 951 C C . GLY A 1 118 ? 10.365 -12.789 -28.069 1.00 94.81 118 GLY A C 1
ATOM 952 O O . GLY A 1 118 ? 11.402 -12.763 -27.405 1.00 94.81 118 GLY A O 1
ATOM 953 N N . ASP A 1 119 ? 10.006 -11.789 -28.880 1.00 95.12 119 ASP A N 1
ATOM 954 C CA . ASP A 1 119 ? 10.865 -10.653 -29.275 1.00 95.12 119 ASP A CA 1
ATOM 955 C C . ASP A 1 119 ? 10.939 -9.536 -28.215 1.00 95.12 119 ASP A C 1
ATOM 957 O O . ASP A 1 119 ? 10.641 -8.366 -28.457 1.00 95.12 119 ASP A O 1
ATOM 961 N N . HIS A 1 120 ? 11.298 -9.895 -26.986 1.00 94.25 120 HIS A N 1
ATOM 962 C CA . HIS A 1 120 ? 11.499 -8.955 -25.882 1.00 94.25 120 HIS A CA 1
ATOM 963 C C . HIS A 1 120 ? 12.567 -9.461 -24.909 1.00 94.25 120 HIS A C 1
ATOM 965 O O . HIS A 1 120 ? 13.019 -10.603 -24.967 1.00 94.25 120 HIS A O 1
ATOM 971 N N . VAL A 1 121 ? 13.000 -8.593 -23.995 1.00 93.62 121 VAL A N 1
ATOM 972 C CA . VAL A 1 121 ? 13.998 -8.939 -22.973 1.00 93.62 121 VAL A CA 1
ATOM 973 C C . VAL A 1 121 ? 13.368 -9.860 -21.929 1.00 93.62 121 VAL A C 1
ATOM 975 O O . VAL A 1 121 ? 12.229 -9.660 -21.526 1.00 93.62 121 VAL A O 1
ATOM 978 N N . SER A 1 122 ? 14.126 -10.825 -21.407 1.00 91.75 122 SER A N 1
ATOM 979 C CA . SER A 1 122 ? 13.627 -11.822 -20.440 1.00 91.75 122 SER A CA 1
ATOM 980 C C . SER A 1 122 ? 13.056 -11.229 -19.146 1.00 91.75 122 SER A C 1
ATOM 982 O O . SER A 1 122 ? 12.340 -11.918 -18.434 1.00 91.75 122 SER A O 1
ATOM 984 N N . THR A 1 123 ? 13.368 -9.966 -18.842 1.00 89.44 123 THR A N 1
ATOM 985 C CA . THR A 1 123 ? 12.887 -9.222 -17.669 1.00 89.44 123 THR A CA 1
ATOM 986 C C . THR A 1 123 ? 11.686 -8.317 -17.963 1.00 89.44 123 THR A C 1
ATOM 988 O O . THR A 1 123 ? 11.262 -7.581 -17.077 1.00 89.44 123 THR A O 1
ATOM 991 N N . ASP A 1 124 ? 11.184 -8.293 -19.198 1.00 90.31 124 ASP A N 1
ATOM 992 C CA . ASP A 1 124 ? 10.067 -7.434 -19.591 1.00 90.31 124 ASP A CA 1
ATOM 993 C C . ASP A 1 124 ? 8.756 -7.909 -18.940 1.00 90.31 124 ASP A C 1
ATOM 995 O O . ASP A 1 124 ? 8.417 -9.094 -18.957 1.00 90.31 124 ASP A O 1
ATOM 999 N N . PHE A 1 125 ? 7.982 -6.969 -18.399 1.00 85.44 125 PHE A N 1
ATOM 1000 C CA . PHE A 1 125 ? 6.663 -7.229 -17.820 1.00 85.44 125 PHE A CA 1
ATOM 1001 C C . PHE A 1 125 ? 5.617 -7.645 -18.860 1.00 85.44 125 PHE A C 1
ATOM 1003 O O . PHE A 1 125 ? 4.559 -8.153 -18.486 1.00 85.44 125 PHE A O 1
ATOM 1010 N N . LYS A 1 126 ? 5.904 -7.458 -20.154 1.00 87.50 126 LYS A N 1
ATOM 1011 C CA . LYS A 1 126 ? 5.085 -7.973 -21.259 1.00 87.50 126 LYS A CA 1
ATOM 1012 C C . LYS A 1 126 ? 5.256 -9.479 -21.487 1.00 87.50 126 LYS A C 1
ATOM 1014 O O . LYS A 1 126 ? 4.449 -10.065 -22.205 1.00 87.50 126 LYS A O 1
ATOM 1019 N N . CYS A 1 127 ? 6.257 -10.118 -20.874 1.00 91.50 127 CYS A N 1
ATOM 1020 C CA . CYS A 1 127 ? 6.476 -11.555 -21.006 1.00 91.50 127 CYS A CA 1
ATOM 1021 C C . CYS A 1 127 ? 5.288 -12.353 -20.428 1.00 91.50 127 CYS A C 1
ATOM 1023 O O . CYS A 1 127 ? 4.944 -12.153 -19.257 1.00 91.50 127 CYS A O 1
ATOM 1025 N N . PRO A 1 128 ? 4.680 -13.290 -21.187 1.00 93.19 128 PRO A N 1
ATOM 1026 C CA . PRO A 1 128 ? 3.518 -14.057 -20.736 1.00 93.19 128 PRO A CA 1
ATOM 1027 C C . PRO A 1 128 ? 3.808 -14.879 -19.475 1.00 93.19 128 PRO A C 1
ATOM 1029 O O . PRO A 1 128 ? 2.976 -14.907 -18.576 1.00 93.19 128 PRO A O 1
ATOM 1032 N N . ILE A 1 129 ? 5.011 -15.447 -19.347 1.00 93.75 129 ILE A N 1
ATOM 1033 C CA . ILE A 1 129 ? 5.411 -16.230 -18.165 1.00 93.75 129 ILE A CA 1
ATOM 1034 C C . ILE A 1 129 ? 5.564 -15.341 -16.929 1.00 93.75 129 ILE A C 1
ATOM 1036 O O . ILE A 1 129 ? 5.122 -15.701 -15.842 1.00 93.75 129 ILE A O 1
ATOM 1040 N N . ILE A 1 130 ? 6.148 -14.147 -17.079 1.00 90.69 130 ILE A N 1
ATOM 1041 C CA . ILE A 1 130 ? 6.245 -13.183 -15.971 1.00 90.69 130 ILE A CA 1
ATOM 1042 C C . ILE A 1 130 ? 4.847 -12.709 -15.566 1.00 90.69 130 ILE A C 1
ATOM 1044 O O . ILE A 1 130 ? 4.546 -12.608 -14.377 1.00 90.69 130 ILE A O 1
ATOM 1048 N N . LYS A 1 131 ? 3.976 -12.448 -16.546 1.00 87.25 131 LYS A N 1
ATOM 1049 C CA . LYS A 1 131 ? 2.583 -12.054 -16.316 1.00 87.25 131 LYS A CA 1
ATOM 1050 C C . LYS A 1 131 ? 1.802 -13.144 -15.580 1.00 87.25 131 LYS A C 1
ATOM 1052 O O . LYS A 1 131 ? 1.074 -12.835 -14.637 1.00 87.25 131 LYS A O 1
ATOM 1057 N N . GLU A 1 132 ? 1.970 -14.401 -15.971 1.00 91.50 132 GLU A N 1
ATOM 1058 C CA . GLU A 1 132 ? 1.344 -15.548 -15.316 1.00 91.50 132 GLU A CA 1
ATOM 1059 C C . GLU A 1 132 ? 1.869 -15.734 -13.890 1.00 91.50 132 GLU A C 1
ATOM 1061 O O . GLU A 1 132 ? 1.072 -15.794 -12.953 1.00 91.50 132 GLU A O 1
ATOM 1066 N N . PHE A 1 133 ? 3.189 -15.696 -13.693 1.00 91.50 133 PHE A N 1
ATOM 1067 C CA . PHE A 1 133 ? 3.798 -15.758 -12.363 1.00 91.50 133 PHE A CA 1
ATOM 1068 C C . PHE A 1 133 ? 3.272 -14.647 -11.444 1.00 91.50 133 PHE A C 1
ATOM 1070 O O . PHE A 1 133 ? 2.899 -14.899 -10.299 1.00 91.50 133 PHE A O 1
ATOM 1077 N N . ARG A 1 134 ? 3.158 -13.415 -11.959 1.00 86.38 134 ARG A N 1
ATOM 1078 C CA . ARG A 1 134 ? 2.551 -12.288 -11.233 1.00 86.38 134 ARG A CA 1
ATOM 1079 C C . ARG A 1 134 ? 1.115 -12.584 -10.823 1.00 86.38 134 ARG A C 1
ATOM 1081 O O . ARG A 1 134 ? 0.732 -12.282 -9.698 1.00 86.38 134 ARG A O 1
ATOM 1088 N N . ARG A 1 135 ? 0.317 -13.153 -11.731 1.00 84.94 135 ARG A N 1
ATOM 1089 C CA . ARG A 1 135 ? -1.082 -13.505 -11.469 1.00 84.94 135 ARG A CA 1
ATOM 1090 C C . ARG A 1 135 ? -1.181 -14.540 -10.352 1.00 84.94 135 ARG A C 1
ATOM 1092 O O . ARG A 1 135 ? -1.982 -14.358 -9.443 1.00 84.94 135 ARG A O 1
ATOM 1099 N N . HIS A 1 136 ? -0.344 -15.577 -10.391 1.00 87.94 136 HIS A N 1
ATOM 1100 C CA . HIS A 1 136 ? -0.269 -16.580 -9.329 1.00 87.94 136 HIS A CA 1
ATOM 1101 C C . HIS A 1 136 ? 0.123 -15.965 -7.987 1.00 87.94 136 HIS A C 1
ATOM 1103 O O . HIS A 1 136 ? -0.531 -16.237 -6.987 1.00 87.94 136 HIS A O 1
ATOM 1109 N N . LEU A 1 137 ? 1.115 -15.075 -7.976 1.00 86.25 137 LEU A N 1
ATOM 1110 C CA . LEU A 1 137 ? 1.538 -14.383 -6.763 1.00 86.25 137 LEU A CA 1
ATOM 1111 C C . LEU A 1 137 ? 0.410 -13.522 -6.172 1.00 86.25 137 LEU A C 1
ATOM 1113 O O . LEU A 1 137 ? 0.185 -13.556 -4.969 1.00 86.25 137 LEU A O 1
ATOM 1117 N N . ILE A 1 138 ? -0.350 -12.811 -7.012 1.00 82.44 138 ILE A N 1
ATOM 1118 C CA . ILE A 1 138 ? -1.524 -12.037 -6.574 1.00 82.44 138 ILE A CA 1
ATOM 1119 C C . ILE A 1 138 ? -2.605 -12.957 -5.988 1.00 82.44 138 ILE A C 1
ATOM 1121 O O . ILE A 1 138 ? -3.198 -12.622 -4.967 1.00 82.44 138 ILE A O 1
ATOM 1125 N N . ILE A 1 139 ? -2.869 -14.110 -6.610 1.00 83.19 139 ILE A N 1
ATOM 1126 C CA . ILE A 1 139 ? -3.844 -15.089 -6.103 1.00 83.19 139 ILE A CA 1
ATOM 1127 C C . ILE A 1 139 ? -3.402 -15.647 -4.747 1.00 83.19 139 ILE A C 1
ATOM 1129 O O . ILE A 1 139 ? -4.215 -15.727 -3.832 1.00 83.19 139 ILE A O 1
ATOM 1133 N N . GLU A 1 140 ? -2.129 -16.000 -4.592 1.00 84.19 140 GLU A N 1
ATOM 1134 C CA . GLU A 1 140 ? -1.600 -16.489 -3.316 1.00 84.19 140 GLU A CA 1
ATOM 1135 C C . GLU A 1 140 ? -1.642 -15.404 -2.233 1.00 84.19 140 GLU A C 1
ATOM 1137 O O . GLU A 1 140 ? -2.082 -15.674 -1.119 1.00 84.19 140 GLU A O 1
ATOM 1142 N N . MET A 1 141 ? -1.319 -14.153 -2.573 1.00 77.69 141 MET A N 1
ATOM 1143 C CA . MET A 1 141 ? -1.470 -13.014 -1.657 1.00 77.69 141 MET A CA 1
ATOM 1144 C C . MET A 1 141 ? -2.928 -12.753 -1.258 1.00 77.69 141 MET A C 1
ATOM 1146 O O . MET A 1 141 ? -3.177 -12.282 -0.153 1.00 77.69 141 MET A O 1
ATOM 1150 N N . ARG A 1 142 ? -3.900 -13.056 -2.130 1.00 74.75 142 ARG A N 1
ATOM 1151 C CA . ARG A 1 142 ? -5.332 -12.985 -1.788 1.00 74.75 142 ARG A CA 1
ATOM 1152 C C . ARG A 1 142 ? -5.739 -14.058 -0.785 1.00 74.75 142 ARG A C 1
ATOM 1154 O O . ARG A 1 142 ? -6.549 -13.772 0.086 1.00 74.75 142 ARG A O 1
ATOM 1161 N N . LYS A 1 143 ? -5.207 -15.275 -0.925 1.00 80.38 143 LYS A N 1
ATOM 1162 C CA . LYS A 1 143 ? -5.506 -16.395 -0.019 1.00 80.38 143 LYS A CA 1
ATOM 1163 C C . LYS A 1 143 ? -4.834 -16.239 1.343 1.00 80.38 143 LYS A C 1
ATOM 1165 O O . LYS A 1 143 ? -5.407 -16.657 2.340 1.00 80.38 143 LYS A O 1
ATOM 1170 N N . HIS A 1 144 ? -3.631 -15.671 1.356 1.00 77.25 144 HIS A N 1
ATOM 1171 C CA . HIS A 1 144 ? -2.780 -15.556 2.535 1.00 77.25 144 HIS A CA 1
ATOM 1172 C C . HIS A 1 144 ? -2.249 -14.124 2.698 1.00 77.25 144 HIS A C 1
ATOM 1174 O O . HIS A 1 144 ? -1.047 -13.892 2.511 1.00 77.25 144 HIS A O 1
ATOM 1180 N N . PRO A 1 145 ? -3.113 -13.141 3.014 1.00 66.69 145 PRO A N 1
ATOM 1181 C CA . PRO A 1 145 ? -2.688 -11.755 3.222 1.00 66.69 145 PRO A CA 1
ATOM 1182 C C . PRO A 1 145 ? -1.637 -11.615 4.339 1.00 66.69 145 PRO A C 1
ATOM 1184 O O . PRO A 1 145 ? -0.789 -10.728 4.278 1.00 66.69 145 PRO A O 1
ATOM 1187 N N . GLU A 1 146 ? -1.638 -12.519 5.319 1.00 65.62 146 GLU A N 1
ATOM 1188 C CA . GLU A 1 146 ? -0.672 -12.604 6.418 1.00 65.62 146 GLU A CA 1
ATOM 1189 C C . GLU A 1 146 ? 0.729 -13.067 5.985 1.00 65.62 146 GLU A C 1
ATOM 1191 O O . GLU A 1 146 ? 1.705 -12.838 6.696 1.00 65.62 146 GLU A O 1
ATOM 1196 N N . ARG A 1 147 ? 0.857 -13.703 4.811 1.00 65.25 147 ARG A N 1
ATOM 1197 C CA . ARG A 1 147 ? 2.123 -14.247 4.286 1.00 65.25 147 ARG A CA 1
ATOM 1198 C C . ARG A 1 147 ? 2.810 -13.323 3.288 1.00 65.25 147 ARG A C 1
ATOM 1200 O O . ARG A 1 147 ? 3.572 -13.801 2.446 1.00 65.25 147 ARG A O 1
ATOM 1207 N N . LEU A 1 148 ? 2.552 -12.015 3.361 1.00 56.50 148 LEU A N 1
ATOM 1208 C CA . LEU A 1 148 ? 3.298 -11.023 2.588 1.00 56.50 148 LEU A CA 1
ATOM 1209 C C . LEU A 1 148 ? 4.804 -11.317 2.718 1.00 56.50 148 LEU A C 1
ATOM 1211 O O . LEU A 1 148 ? 5.323 -11.299 3.836 1.00 56.50 148 LEU A O 1
ATOM 1215 N N . PRO A 1 149 ? 5.515 -11.627 1.614 1.00 48.91 149 PRO A N 1
ATOM 1216 C CA . PRO A 1 149 ? 6.945 -11.872 1.689 1.00 48.91 149 PRO A CA 1
ATOM 1217 C C . PRO A 1 149 ? 7.621 -10.679 2.378 1.00 48.91 149 PRO A C 1
ATOM 1219 O O . PRO A 1 149 ? 7.306 -9.541 2.012 1.00 48.91 149 PRO A O 1
ATOM 1222 N N . PRO A 1 150 ? 8.559 -10.897 3.318 1.00 47.59 150 PRO A N 1
ATOM 1223 C CA . PRO A 1 150 ? 9.245 -9.809 4.025 1.00 47.59 150 PRO A CA 1
ATOM 1224 C C . PRO A 1 150 ? 9.952 -8.834 3.063 1.00 47.59 150 PRO A C 1
ATOM 1226 O O . PRO A 1 150 ? 10.146 -7.665 3.385 1.00 47.59 150 PRO A O 1
ATOM 1229 N N . ASP A 1 151 ? 10.264 -9.295 1.845 1.00 44.94 151 ASP A N 1
ATOM 1230 C CA . ASP A 1 151 ? 10.920 -8.525 0.785 1.00 44.94 151 ASP A CA 1
ATOM 1231 C C . ASP A 1 151 ? 9.960 -7.879 -0.229 1.00 44.94 151 ASP A C 1
ATOM 1233 O O . ASP A 1 151 ? 10.406 -7.177 -1.146 1.00 44.94 151 ASP A O 1
ATOM 1237 N N . THR A 1 152 ? 8.643 -8.049 -0.074 1.00 46.78 152 THR A N 1
ATOM 1238 C CA . THR A 1 152 ? 7.649 -7.203 -0.754 1.00 46.78 152 THR A CA 1
ATOM 1239 C C . THR A 1 152 ? 7.681 -5.854 -0.055 1.00 46.78 152 THR A C 1
ATOM 1241 O O . THR A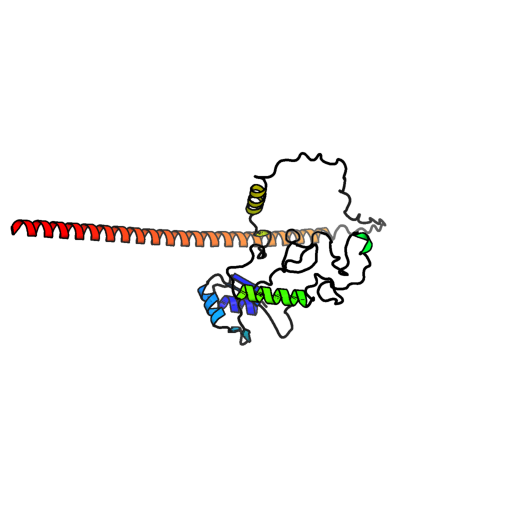 1 152 ? 6.811 -5.517 0.737 1.00 46.78 152 THR A O 1
ATOM 1244 N N . GLN A 1 153 ? 8.754 -5.096 -0.290 1.00 42.16 153 GLN A N 1
ATOM 1245 C CA . GLN A 1 153 ? 8.893 -3.740 0.209 1.00 42.16 153 GLN A CA 1
ATOM 1246 C C . GLN A 1 153 ? 7.708 -2.942 -0.327 1.00 42.16 153 GLN A C 1
ATOM 1248 O O . GLN A 1 153 ? 7.729 -2.486 -1.478 1.00 42.16 153 GLN A O 1
ATOM 1253 N N . LEU A 1 154 ? 6.685 -2.777 0.519 1.00 35.72 154 LEU A N 1
ATOM 1254 C CA . LEU A 1 154 ? 5.816 -1.618 0.477 1.00 35.72 154 LEU A CA 1
ATOM 1255 C C . LEU A 1 154 ? 6.759 -0.436 0.301 1.00 35.72 154 LEU A C 1
ATOM 1257 O O . LEU A 1 154 ? 7.767 -0.307 1.006 1.00 35.72 154 LEU A O 1
ATOM 1261 N N . PHE A 1 155 ? 6.521 0.333 -0.753 1.00 37.44 155 PHE A N 1
ATOM 1262 C CA . PHE A 1 155 ? 7.318 1.503 -1.047 1.00 37.44 155 PHE A CA 1
ATOM 1263 C C . PHE A 1 155 ? 6.979 2.534 0.025 1.00 37.44 155 PHE A C 1
ATOM 1265 O O . PHE A 1 155 ? 6.153 3.403 -0.190 1.00 37.44 155 PHE A O 1
ATOM 1272 N N . ILE A 1 156 ? 7.573 2.387 1.206 1.00 34.78 156 ILE A N 1
ATOM 1273 C CA . ILE A 1 156 ? 7.752 3.481 2.142 1.00 34.78 156 ILE A CA 1
ATOM 1274 C C . ILE A 1 156 ? 8.721 4.404 1.398 1.00 34.78 156 ILE A C 1
ATOM 1276 O O . ILE A 1 156 ? 9.861 3.965 1.157 1.00 34.78 156 ILE A O 1
ATOM 1280 N N . PRO A 1 157 ? 8.281 5.595 0.938 1.00 34.25 157 PRO A N 1
ATOM 1281 C CA . PRO A 1 157 ? 9.173 6.546 0.293 1.00 34.25 157 PRO A CA 1
ATOM 1282 C C . PRO A 1 157 ? 10.410 6.725 1.170 1.00 34.25 157 PRO A C 1
ATOM 1284 O O . PRO A 1 157 ? 10.334 6.599 2.394 1.00 34.25 157 PRO A O 1
ATOM 1287 N N . SER A 1 158 ? 11.568 6.956 0.558 1.00 41.31 158 SER A N 1
ATOM 1288 C CA . SER A 1 158 ? 12.847 7.074 1.273 1.00 41.31 158 SER A CA 1
ATOM 1289 C C . SER A 1 158 ? 12.785 8.039 2.459 1.00 41.31 158 SER A C 1
ATOM 1291 O O . SER A 1 158 ? 13.470 7.815 3.453 1.00 41.31 158 SER A O 1
ATOM 1293 N N . ASP A 1 159 ? 11.901 9.026 2.379 1.00 39.09 159 ASP A N 1
ATOM 1294 C CA . ASP A 1 159 ? 11.689 10.085 3.362 1.00 39.09 159 ASP A CA 1
ATOM 1295 C C . ASP A 1 159 ? 10.997 9.583 4.646 1.00 39.09 159 ASP A C 1
ATOM 1297 O O . ASP A 1 159 ? 11.102 10.208 5.696 1.00 39.09 159 ASP A O 1
ATOM 1301 N N . PHE A 1 160 ? 10.354 8.411 4.593 1.00 40.12 160 PHE A N 1
ATOM 1302 C CA . PHE A 1 160 ? 9.678 7.759 5.721 1.00 40.12 160 PHE A CA 1
ATOM 1303 C C . PHE A 1 160 ? 10.444 6.542 6.268 1.00 40.12 160 PHE A C 1
ATOM 1305 O O . PHE A 1 160 ? 10.024 5.934 7.254 1.00 40.12 160 PHE A O 1
ATOM 1312 N N . ARG A 1 161 ? 11.585 6.166 5.670 1.00 43.66 161 ARG A N 1
ATOM 1313 C CA . ARG A 1 161 ? 12.487 5.175 6.277 1.00 43.66 161 ARG A CA 1
ATOM 1314 C C . ARG A 1 161 ? 13.301 5.867 7.361 1.00 43.66 161 ARG A C 1
ATOM 1316 O O . ARG A 1 161 ? 14.259 6.575 7.057 1.00 43.66 161 ARG A O 1
ATOM 1323 N N . GLN A 1 162 ? 12.962 5.634 8.628 1.00 45.41 162 GLN A N 1
ATOM 1324 C CA . GLN A 1 162 ? 13.810 6.073 9.735 1.00 45.41 162 GLN A CA 1
ATOM 1325 C C . GLN A 1 162 ? 15.230 5.518 9.527 1.00 45.41 162 GLN A C 1
ATOM 1327 O O . GLN A 1 162 ? 15.433 4.309 9.400 1.00 45.41 162 GLN A O 1
ATOM 1332 N N . GLN A 1 163 ? 16.231 6.403 9.476 1.00 46.44 163 GLN A N 1
ATOM 1333 C CA . GLN A 1 163 ? 17.634 6.043 9.213 1.00 46.44 163 GLN A CA 1
ATOM 1334 C C . GLN A 1 163 ? 18.192 4.989 10.193 1.00 46.44 163 GLN A C 1
ATOM 1336 O O . GLN A 1 163 ? 19.157 4.297 9.868 1.00 46.44 163 GLN A O 1
ATOM 1341 N N . ASN A 1 164 ? 17.552 4.815 11.352 1.00 48.09 164 ASN A N 1
ATOM 1342 C CA . ASN A 1 164 ? 17.967 3.905 12.418 1.00 48.09 164 ASN A CA 1
ATOM 1343 C C . ASN A 1 164 ? 17.822 2.408 12.083 1.00 48.09 164 ASN A C 1
ATOM 1345 O O . ASN A 1 164 ? 18.540 1.588 12.660 1.00 48.09 164 ASN A O 1
ATOM 1349 N N . ASP A 1 165 ? 16.966 2.028 11.129 1.00 42.75 165 ASP A N 1
ATOM 1350 C CA . ASP A 1 165 ? 16.783 0.609 10.776 1.00 42.75 165 ASP A CA 1
ATOM 1351 C C . ASP A 1 165 ? 17.903 0.073 9.875 1.00 42.75 165 ASP A C 1
ATOM 1353 O O . ASP A 1 165 ? 18.215 -1.123 9.876 1.00 42.75 165 ASP A O 1
ATOM 1357 N N . ARG A 1 166 ? 18.600 0.967 9.162 1.00 45.56 166 ARG A N 1
ATOM 1358 C CA . ARG A 1 166 ? 19.756 0.600 8.333 1.00 45.56 166 ARG A CA 1
ATOM 1359 C C . ARG A 1 166 ? 20.949 0.169 9.191 1.00 45.56 166 ARG A C 1
ATOM 1361 O O . ARG A 1 166 ? 21.700 -0.719 8.792 1.00 45.56 166 ARG A O 1
ATOM 1368 N N . THR A 1 167 ? 21.105 0.745 10.381 1.00 48.47 167 THR A N 1
ATOM 1369 C CA . THR A 1 167 ? 22.211 0.453 11.305 1.00 48.47 167 THR A CA 1
ATOM 1370 C C . THR A 1 167 ? 22.023 -0.884 12.020 1.00 48.47 167 THR A C 1
ATOM 1372 O O . THR A 1 167 ? 22.983 -1.646 12.152 1.00 48.47 167 THR A O 1
ATOM 1375 N N . LYS A 1 168 ? 20.784 -1.229 12.397 1.00 48.56 168 LYS A N 1
ATOM 1376 C CA . LYS A 1 168 ? 20.475 -2.495 13.086 1.00 48.56 168 LYS A CA 1
ATOM 1377 C C . LYS A 1 168 ? 20.654 -3.718 12.185 1.00 48.56 168 LYS A C 1
ATOM 1379 O O . LYS A 1 168 ? 21.201 -4.726 12.628 1.00 48.56 168 LYS A O 1
ATOM 1384 N N . SER A 1 169 ? 20.290 -3.616 10.903 1.00 46.12 169 SER A N 1
ATOM 1385 C CA . SER A 1 169 ? 20.437 -4.738 9.964 1.00 46.12 169 SER A CA 1
ATOM 1386 C C . SER A 1 169 ? 21.885 -4.978 9.505 1.00 46.12 169 SER A C 1
ATOM 1388 O O . SER A 1 169 ? 22.201 -6.070 9.042 1.00 46.12 169 SER A O 1
ATOM 1390 N N . ILE A 1 170 ? 22.776 -3.985 9.631 1.00 49.78 170 ILE A N 1
ATOM 1391 C CA . ILE A 1 170 ? 24.210 -4.125 9.314 1.00 49.78 170 ILE A CA 1
ATOM 1392 C C . ILE A 1 170 ? 24.999 -4.641 10.529 1.00 49.78 170 ILE A C 1
ATOM 1394 O O . ILE A 1 170 ? 25.985 -5.357 10.357 1.00 49.78 170 ILE A O 1
ATOM 1398 N N . GLN A 1 171 ? 24.572 -4.322 11.755 1.00 47.00 171 GLN A N 1
ATOM 1399 C CA . GLN A 1 171 ? 25.232 -4.796 12.977 1.00 47.00 171 GLN A CA 1
ATOM 1400 C C . GLN A 1 171 ? 24.957 -6.278 13.275 1.00 47.00 171 GLN A C 1
ATOM 1402 O O . GLN A 1 171 ? 25.865 -6.966 13.735 1.00 47.00 171 GLN A O 1
ATOM 1407 N N . SER A 1 172 ? 23.778 -6.811 12.934 1.00 45.28 172 SER A N 1
ATOM 1408 C CA . SER A 1 172 ? 23.467 -8.237 13.148 1.00 45.28 172 SER A CA 1
ATOM 1409 C C . SER A 1 172 ? 24.221 -9.197 12.214 1.00 45.28 172 SER A C 1
ATOM 1411 O O . SER A 1 172 ? 24.375 -10.370 12.539 1.00 45.28 172 SER A O 1
ATOM 1413 N N . LEU A 1 173 ? 24.749 -8.714 11.082 1.00 47.53 173 LEU A N 1
ATOM 1414 C CA . LEU A 1 173 ? 25.546 -9.513 10.137 1.00 47.53 173 LEU A CA 1
ATOM 1415 C C . LEU A 1 173 ? 27.055 -9.503 10.435 1.00 47.53 173 LEU A C 1
ATOM 1417 O O . LEU A 1 173 ? 27.804 -10.238 9.795 1.00 47.53 173 LEU A O 1
ATOM 1421 N N . LYS A 1 174 ? 27.522 -8.687 11.391 1.00 44.41 174 LYS A N 1
ATOM 1422 C CA . LYS A 1 174 ? 28.951 -8.563 11.729 1.00 44.41 174 LYS A CA 1
ATOM 1423 C C . LYS A 1 174 ? 29.414 -9.453 12.885 1.00 44.41 174 LYS A C 1
ATOM 1425 O O . LYS A 1 174 ? 30.609 -9.477 13.156 1.00 44.41 174 LYS A O 1
ATOM 1430 N N . SER A 1 175 ? 28.527 -10.186 13.555 1.00 49.44 175 SER A N 1
ATOM 1431 C CA . SER A 1 175 ? 28.895 -10.890 14.791 1.00 49.44 175 SER A CA 1
ATOM 1432 C C . SER A 1 175 ? 29.433 -12.315 14.629 1.00 49.44 175 SER A C 1
ATOM 1434 O O . SER A 1 175 ? 29.869 -12.852 15.633 1.00 49.44 175 SER A O 1
ATOM 1436 N N . ASN A 1 176 ? 29.484 -12.929 13.435 1.00 51.84 176 ASN A N 1
ATOM 1437 C CA . ASN A 1 176 ? 29.987 -14.313 13.287 1.00 51.84 176 ASN A CA 1
ATOM 1438 C C . ASN A 1 176 ? 30.674 -14.611 11.935 1.00 51.84 176 ASN A C 1
ATOM 1440 O O . ASN A 1 176 ? 30.342 -15.586 11.263 1.00 51.84 176 ASN A O 1
ATOM 1444 N N . ALA A 1 177 ? 31.649 -13.801 11.516 1.00 42.91 177 ALA A N 1
ATOM 1445 C CA . ALA A 1 177 ? 32.528 -14.168 10.399 1.00 42.91 177 ALA A CA 1
ATOM 1446 C C . ALA A 1 177 ? 34.006 -14.015 10.800 1.00 42.91 177 ALA A C 1
ATOM 1448 O O . ALA A 1 177 ? 34.385 -12.947 11.285 1.00 42.91 177 ALA A O 1
ATOM 1449 N N . PRO A 1 178 ? 34.856 -15.045 10.608 1.00 44.12 178 PRO A N 1
ATOM 1450 C CA . PRO A 1 178 ? 36.281 -14.935 10.879 1.00 44.12 178 PRO A CA 1
ATOM 1451 C C . PRO A 1 178 ? 36.908 -13.926 9.913 1.00 44.12 178 PRO A C 1
ATOM 1453 O O . PRO A 1 178 ? 36.771 -14.025 8.692 1.00 44.12 178 PRO A O 1
ATOM 1456 N N . VAL A 1 179 ? 37.594 -12.942 10.489 1.00 40.31 179 VAL A N 1
ATOM 1457 C CA . VAL A 1 179 ? 38.344 -11.906 9.780 1.00 40.31 179 VAL A CA 1
ATOM 1458 C C . VAL A 1 179 ? 39.461 -12.575 8.973 1.00 40.31 179 VAL A C 1
ATOM 1460 O O . VAL A 1 179 ? 40.478 -12.980 9.527 1.00 40.31 179 VAL A O 1
ATOM 1463 N N . ARG A 1 180 ? 39.286 -12.698 7.652 1.00 45.06 180 ARG A N 1
ATOM 1464 C CA . ARG A 1 180 ? 40.414 -12.862 6.727 1.00 45.06 180 ARG A CA 1
ATOM 1465 C C . ARG A 1 180 ? 40.916 -11.472 6.355 1.00 45.06 180 ARG A C 1
ATOM 1467 O O . ARG A 1 180 ? 40.199 -10.713 5.708 1.00 45.06 180 ARG A O 1
ATOM 1474 N N . LEU A 1 181 ? 42.142 -11.167 6.774 1.00 40.72 181 LEU A N 1
ATOM 1475 C CA . LEU A 1 181 ? 42.927 -10.041 6.280 1.00 40.72 181 LEU A CA 1
ATOM 1476 C C . LEU A 1 181 ? 43.134 -10.231 4.773 1.00 40.72 181 LEU A C 1
ATOM 1478 O O . LEU A 1 181 ? 43.874 -11.115 4.350 1.00 40.72 181 LEU A O 1
ATOM 1482 N N . VAL A 1 182 ? 42.427 -9.439 3.974 1.00 47.41 182 VAL A N 1
ATOM 1483 C CA . VAL A 1 182 ? 42.731 -9.241 2.558 1.00 47.41 182 VAL A CA 1
ATOM 1484 C C . VAL A 1 182 ? 43.267 -7.824 2.448 1.00 47.41 182 VAL A C 1
ATOM 1486 O O . VAL A 1 182 ? 42.586 -6.870 2.828 1.00 47.41 182 VAL A O 1
ATOM 1489 N N . GLU A 1 183 ? 44.510 -7.717 1.996 1.00 44.81 183 GLU A N 1
ATOM 1490 C CA . GLU A 1 183 ? 45.187 -6.452 1.736 1.00 44.81 183 GLU A CA 1
ATOM 1491 C C . GLU A 1 183 ? 44.408 -5.626 0.695 1.00 44.81 183 GLU A C 1
ATOM 1493 O O . GLU A 1 183 ? 43.873 -6.187 -0.268 1.00 44.81 183 GLU A O 1
ATOM 1498 N N . PRO A 1 184 ? 44.309 -4.299 0.870 1.00 41.09 184 PRO A N 1
ATOM 1499 C CA . PRO A 1 184 ? 43.654 -3.439 -0.101 1.00 41.09 184 PRO A CA 1
ATOM 1500 C C . PRO A 1 184 ? 44.537 -3.289 -1.352 1.00 41.09 184 PRO A C 1
ATOM 1502 O O . PRO A 1 184 ? 45.725 -2.992 -1.218 1.00 41.09 184 PRO A O 1
ATOM 1505 N N . PRO A 1 185 ? 43.990 -3.422 -2.573 1.00 43.88 185 PRO A N 1
ATOM 1506 C CA . PRO A 1 185 ? 44.707 -2.991 -3.761 1.00 43.88 185 PRO A CA 1
ATOM 1507 C C . PRO A 1 185 ? 44.794 -1.460 -3.754 1.00 43.88 185 PRO A C 1
ATOM 1509 O O . PRO A 1 185 ? 43.775 -0.763 -3.748 1.00 43.88 185 PRO A O 1
ATOM 1512 N N . SER A 1 186 ? 46.022 -0.948 -3.739 1.00 53.22 186 SER A N 1
ATOM 1513 C CA . SER A 1 186 ? 46.330 0.429 -4.108 1.00 53.22 186 SER A CA 1
ATOM 1514 C C . SER A 1 186 ? 45.987 0.663 -5.584 1.00 53.22 186 SER A C 1
ATOM 1516 O O . SER A 1 186 ? 46.130 -0.237 -6.409 1.00 53.22 186 SER A O 1
ATOM 1518 N N . ASP A 1 187 ? 45.575 1.891 -5.892 1.00 50.84 187 ASP A N 1
ATOM 1519 C CA . ASP A 1 187 ? 45.317 2.451 -7.226 1.00 50.84 187 ASP A CA 1
ATOM 1520 C C . ASP A 1 187 ? 44.025 2.047 -7.949 1.00 50.84 187 ASP A C 1
ATOM 1522 O O . ASP A 1 187 ? 44.024 1.238 -8.875 1.00 50.84 187 ASP A O 1
ATOM 1526 N N . ARG A 1 188 ? 42.935 2.772 -7.640 1.00 43.19 188 ARG A N 1
ATOM 1527 C CA . ARG A 1 188 ? 41.948 3.209 -8.650 1.00 43.19 188 ARG A CA 1
ATOM 1528 C C . ARG A 1 188 ? 41.404 4.608 -8.344 1.00 43.19 188 ARG A C 1
ATOM 1530 O O . ARG A 1 188 ? 40.469 4.779 -7.567 1.00 43.19 188 ARG A O 1
ATOM 1537 N N . ASN A 1 189 ? 41.990 5.605 -9.005 1.00 52.34 189 ASN A N 1
ATOM 1538 C CA . ASN A 1 189 ? 41.423 6.941 -9.184 1.00 52.34 189 ASN A CA 1
ATOM 1539 C C . ASN A 1 189 ? 40.314 6.891 -10.254 1.00 52.34 189 ASN A C 1
ATOM 1541 O O . ASN A 1 189 ? 40.577 7.155 -11.422 1.00 52.34 189 ASN A O 1
ATOM 1545 N N . ASP A 1 190 ? 39.075 6.590 -9.859 1.00 44.69 190 ASP A N 1
ATOM 1546 C CA . ASP A 1 190 ? 37.886 6.669 -10.730 1.00 44.69 190 ASP A CA 1
ATOM 1547 C C . ASP A 1 190 ? 37.001 7.880 -10.359 1.00 44.69 190 ASP A C 1
ATOM 1549 O O . ASP A 1 190 ? 35.810 7.748 -10.082 1.00 44.69 190 ASP A O 1
ATOM 1553 N N . TRP A 1 191 ? 37.583 9.088 -10.339 1.00 44.22 191 TRP A N 1
ATOM 1554 C CA . TRP A 1 191 ? 36.857 10.351 -10.088 1.00 44.22 191 TRP A CA 1
ATOM 1555 C C . TRP A 1 191 ? 36.548 11.187 -11.347 1.00 44.22 191 TRP A C 1
ATOM 1557 O O . TRP A 1 191 ? 36.067 12.309 -11.229 1.00 44.22 191 TRP A O 1
ATOM 1567 N N . ASN A 1 192 ? 36.734 10.646 -12.558 1.00 52.16 192 ASN A N 1
ATOM 1568 C CA . ASN A 1 192 ? 36.549 11.391 -13.817 1.00 52.16 192 ASN A CA 1
ATOM 1569 C C . ASN A 1 192 ? 35.458 10.817 -14.744 1.00 52.16 192 ASN A C 1
ATOM 1571 O O . ASN A 1 192 ? 35.691 10.613 -15.933 1.00 52.16 192 ASN A O 1
ATOM 1575 N N . ALA A 1 193 ? 34.247 10.589 -14.230 1.00 42.66 193 ALA A N 1
ATOM 1576 C CA . ALA A 1 193 ? 33.093 10.175 -15.043 1.00 42.66 193 ALA A CA 1
ATOM 1577 C C . ALA A 1 193 ? 31.921 11.178 -15.012 1.00 42.66 193 ALA A C 1
ATOM 1579 O O . ALA A 1 193 ? 30.760 10.773 -14.982 1.00 42.66 193 ALA A O 1
ATOM 1580 N N . TYR A 1 194 ? 32.211 12.483 -15.053 1.00 43.59 194 TYR A N 1
ATOM 1581 C CA . TYR A 1 194 ? 31.227 13.498 -15.454 1.00 43.59 194 TYR A CA 1
ATOM 1582 C C . TYR A 1 194 ? 31.566 14.030 -16.856 1.00 43.59 194 TYR A C 1
ATOM 1584 O O . TYR A 1 194 ? 32.738 14.300 -17.128 1.00 43.59 194 TYR A O 1
ATOM 1592 N N . PRO A 1 195 ? 30.585 14.195 -17.765 1.00 46.00 195 PRO A N 1
ATOM 1593 C CA . PRO A 1 195 ? 30.845 14.733 -19.095 1.00 46.00 195 PRO A CA 1
ATOM 1594 C C . PRO A 1 195 ? 31.258 16.204 -18.987 1.00 46.00 195 PRO A C 1
ATOM 1596 O O . PRO A 1 195 ? 30.505 17.029 -18.472 1.00 46.00 195 PRO A O 1
ATOM 1599 N N . ALA A 1 196 ? 32.443 16.538 -19.497 1.00 42.00 196 ALA A N 1
ATOM 1600 C CA . ALA A 1 196 ? 32.870 17.919 -19.667 1.00 42.00 196 ALA A CA 1
ATOM 1601 C C . ALA A 1 196 ? 31.925 18.631 -20.652 1.00 42.00 196 ALA A C 1
ATOM 1603 O O . ALA A 1 196 ? 31.873 18.301 -21.839 1.00 42.00 196 ALA A O 1
ATOM 1604 N N . LEU A 1 197 ? 31.171 19.612 -20.153 1.00 42.88 197 LEU A N 1
ATOM 1605 C CA . LEU A 1 197 ? 30.434 20.563 -20.977 1.00 42.88 197 LEU A CA 1
ATOM 1606 C C . LEU A 1 197 ? 31.442 21.362 -21.813 1.00 42.88 197 LEU A C 1
ATOM 1608 O O . LEU A 1 197 ? 32.265 22.102 -21.277 1.00 42.88 197 LEU A O 1
ATOM 1612 N N . ARG A 1 198 ? 31.386 21.183 -23.138 1.00 39.59 198 ARG A N 1
ATOM 1613 C CA . ARG A 1 198 ? 32.145 21.969 -24.116 1.00 39.59 198 ARG A CA 1
ATOM 1614 C C . ARG A 1 198 ? 31.762 23.443 -23.998 1.00 39.59 198 ARG A C 1
ATOM 1616 O O . ARG A 1 198 ? 30.675 23.844 -24.402 1.00 39.59 198 ARG A O 1
ATOM 1623 N N . SER A 1 199 ? 32.697 24.243 -23.514 1.00 41.44 199 SER A N 1
ATOM 1624 C CA . SER A 1 199 ? 32.731 25.688 -23.676 1.00 41.44 199 SER A CA 1
ATOM 1625 C C . SER A 1 199 ? 33.192 26.028 -25.097 1.00 41.44 199 SER A C 1
ATOM 1627 O O . SER A 1 199 ? 34.375 25.975 -25.419 1.00 41.44 199 SER A O 1
ATOM 1629 N N . THR A 1 200 ? 32.248 26.383 -25.967 1.00 43.22 200 THR A N 1
ATOM 1630 C CA . THR A 1 200 ? 32.544 27.158 -27.178 1.00 43.22 200 THR A CA 1
ATOM 1631 C C . THR A 1 200 ? 32.330 28.630 -26.867 1.00 43.22 200 THR A C 1
ATOM 1633 O O . THR A 1 200 ? 31.201 29.094 -26.719 1.00 43.22 200 THR A O 1
ATOM 1636 N N . SER A 1 201 ? 33.434 29.353 -26.742 1.00 48.16 201 SER A N 1
ATOM 1637 C CA . SER A 1 201 ? 33.498 30.806 -26.726 1.00 48.16 201 SER A CA 1
ATOM 1638 C C . SER A 1 201 ? 33.402 31.353 -28.152 1.00 48.16 201 SER A C 1
ATOM 1640 O O . SER A 1 201 ? 34.217 31.007 -29.001 1.00 48.16 201 SER A O 1
ATOM 1642 N N . ALA A 1 202 ? 32.444 32.252 -28.390 1.00 40.59 202 ALA A N 1
ATOM 1643 C CA . ALA A 1 202 ? 32.559 33.334 -29.370 1.00 40.59 202 ALA A CA 1
ATOM 1644 C C . ALA A 1 202 ? 31.508 34.423 -29.080 1.00 40.59 202 ALA A C 1
ATOM 1646 O O . ALA A 1 202 ? 30.342 34.310 -29.440 1.00 40.59 202 ALA A O 1
ATOM 1647 N N . SER A 1 203 ? 31.962 35.452 -28.361 1.00 46.84 203 SER A N 1
ATOM 1648 C CA . SER A 1 203 ? 31.692 36.882 -28.578 1.00 46.84 203 SER A CA 1
ATOM 1649 C C . SER A 1 203 ? 30.395 37.322 -29.281 1.00 46.84 203 SER A C 1
ATOM 1651 O O . SER A 1 203 ? 30.302 37.272 -30.504 1.00 46.84 203 SER A O 1
ATOM 1653 N N . ALA A 1 204 ? 29.521 37.987 -28.521 1.00 39.34 204 ALA A N 1
ATOM 1654 C CA . ALA A 1 204 ? 28.887 39.240 -28.937 1.00 39.34 204 ALA A CA 1
ATOM 1655 C C . ALA A 1 204 ? 28.529 40.063 -27.687 1.00 39.34 204 ALA A C 1
ATOM 1657 O O . ALA A 1 204 ? 27.565 39.785 -26.980 1.00 39.34 204 ALA A O 1
ATOM 1658 N N . PHE A 1 205 ? 29.366 41.059 -27.400 1.00 48.31 205 PHE A N 1
ATOM 1659 C CA . PHE A 1 205 ? 29.071 42.158 -26.487 1.00 48.31 205 PHE A CA 1
ATOM 1660 C C . PHE A 1 205 ? 27.910 42.971 -27.074 1.00 48.31 205 PHE A C 1
ATOM 1662 O O . PHE A 1 205 ? 28.083 43.620 -28.102 1.00 48.31 205 PHE A O 1
ATOM 1669 N N . VAL A 1 206 ? 26.754 42.976 -26.410 1.00 45.00 206 VAL A N 1
ATOM 1670 C CA . VAL A 1 206 ? 25.764 44.049 -26.548 1.00 45.00 206 VAL A CA 1
ATOM 1671 C C . VAL A 1 206 ? 25.285 44.421 -25.151 1.00 45.00 206 VAL A C 1
ATOM 1673 O O . VAL A 1 206 ? 24.690 43.626 -24.428 1.00 45.00 206 VAL A O 1
ATOM 1676 N N . SER A 1 207 ? 25.613 45.651 -24.772 1.00 52.16 207 SER A N 1
ATOM 1677 C CA . SER A 1 207 ? 25.224 46.318 -23.538 1.00 52.16 207 SER A CA 1
ATOM 1678 C C . SER A 1 207 ? 23.707 46.325 -23.356 1.00 52.16 207 SER A C 1
ATOM 1680 O O . SER A 1 207 ? 22.987 46.951 -24.127 1.00 52.16 207 SER A O 1
ATOM 1682 N N . SER A 1 208 ? 23.216 45.668 -22.306 1.00 46.06 208 SER A N 1
ATOM 1683 C CA . SER A 1 208 ? 21.840 45.808 -21.797 1.00 46.06 208 SER A CA 1
ATOM 1684 C C . SER A 1 208 ? 21.789 45.459 -20.302 1.00 46.06 208 SER A C 1
ATOM 1686 O O . SER A 1 208 ? 21.012 44.621 -19.858 1.00 46.06 208 SER A O 1
ATOM 1688 N N . ASN A 1 209 ? 22.660 46.086 -19.506 1.00 49.50 209 ASN A N 1
ATOM 1689 C CA . ASN A 1 209 ? 22.848 45.776 -18.080 1.00 49.50 209 ASN A CA 1
ATOM 1690 C C . ASN A 1 209 ? 21.814 46.416 -17.126 1.00 49.50 209 ASN A C 1
ATOM 1692 O O . ASN A 1 209 ? 22.050 46.465 -15.923 1.00 49.50 209 ASN A O 1
ATOM 1696 N N . SER A 1 210 ? 20.668 46.896 -17.618 1.00 50.59 210 SER A N 1
ATOM 1697 C CA . SER A 1 210 ? 19.660 47.574 -16.780 1.00 50.59 210 SER A CA 1
ATOM 1698 C C . SER A 1 210 ? 18.296 46.878 -16.686 1.00 50.59 210 SER A C 1
ATOM 1700 O O . SER A 1 210 ? 17.462 47.338 -15.914 1.00 50.59 210 SER A O 1
ATOM 1702 N N . ILE A 1 211 ? 18.059 45.769 -17.403 1.00 50.97 211 ILE A N 1
ATOM 1703 C CA . ILE A 1 211 ? 16.746 45.077 -17.412 1.00 50.97 211 ILE A CA 1
ATOM 1704 C C . ILE A 1 211 ? 16.776 43.745 -16.629 1.00 50.97 211 ILE A C 1
ATOM 1706 O O . ILE A 1 211 ? 15.742 43.235 -16.210 1.00 50.97 211 ILE A O 1
ATOM 1710 N N . ALA A 1 212 ? 17.957 43.184 -16.347 1.00 53.84 212 ALA A N 1
ATOM 1711 C CA . ALA A 1 212 ? 18.074 41.903 -15.638 1.00 53.84 212 ALA A CA 1
ATOM 1712 C C . ALA A 1 212 ? 17.956 42.006 -14.101 1.00 53.84 212 ALA A C 1
ATOM 1714 O O . ALA A 1 212 ? 17.697 41.001 -13.441 1.00 53.84 212 ALA A O 1
ATOM 1715 N N . SER A 1 213 ? 18.126 43.195 -13.510 1.00 54.53 213 SER A N 1
ATOM 1716 C CA . SER A 1 213 ? 18.084 43.374 -12.049 1.00 54.53 213 SER A CA 1
ATOM 1717 C C . SER A 1 213 ? 16.663 43.464 -11.477 1.00 54.53 213 SER A C 1
ATOM 1719 O O . SER A 1 213 ? 16.456 43.072 -10.328 1.00 54.53 213 SER A O 1
ATOM 1721 N N . SER A 1 214 ? 15.668 43.908 -12.258 1.00 58.16 214 SER A N 1
ATOM 1722 C CA . SER A 1 214 ? 14.268 43.978 -11.806 1.00 58.16 214 SER A CA 1
ATOM 1723 C C . SER A 1 214 ? 13.644 42.588 -11.642 1.00 58.16 214 SER A C 1
ATOM 1725 O O . SER A 1 214 ? 12.990 42.325 -10.637 1.00 58.16 214 SER A O 1
ATOM 1727 N N . ASN A 1 215 ? 13.941 41.656 -12.553 1.00 73.19 215 ASN A N 1
ATOM 1728 C CA . ASN A 1 215 ? 13.353 40.310 -12.542 1.00 73.19 215 ASN A CA 1
ATOM 1729 C C . ASN A 1 215 ? 13.855 39.436 -11.378 1.00 73.19 215 ASN A C 1
ATOM 1731 O O . ASN A 1 215 ? 13.133 38.566 -10.887 1.00 73.19 215 ASN A O 1
ATOM 1735 N N . LEU A 1 216 ? 15.079 39.677 -10.897 1.00 85.06 216 LEU A N 1
ATOM 1736 C CA . LEU A 1 216 ? 15.622 38.957 -9.744 1.00 85.06 216 LEU A CA 1
ATOM 1737 C C . LEU A 1 216 ? 14.932 39.379 -8.439 1.00 85.06 216 LEU A C 1
ATOM 1739 O O . LEU A 1 216 ? 14.624 38.529 -7.608 1.00 85.06 216 LEU A O 1
ATOM 1743 N N . SER A 1 217 ? 14.648 40.675 -8.276 1.00 88.81 217 SER A N 1
ATOM 1744 C CA . SER A 1 217 ? 13.971 41.207 -7.085 1.00 88.81 217 SER A CA 1
ATOM 1745 C C . SER A 1 217 ? 12.567 40.620 -6.921 1.00 88.81 217 SER A C 1
ATOM 1747 O O . SER A 1 217 ? 12.194 40.195 -5.826 1.00 88.81 217 SER A O 1
ATOM 1749 N N . ASP A 1 218 ? 11.812 40.511 -8.015 1.00 88.44 218 ASP A N 1
ATOM 1750 C CA . ASP A 1 218 ? 10.456 39.954 -7.984 1.00 88.44 218 ASP A CA 1
ATOM 1751 C C . ASP A 1 218 ? 10.454 38.437 -7.755 1.00 88.44 218 ASP A C 1
ATOM 1753 O O . ASP A 1 218 ? 9.613 37.918 -7.015 1.00 88.44 218 ASP A O 1
ATOM 1757 N N . THR A 1 219 ? 11.455 37.727 -8.285 1.00 90.69 219 THR A N 1
ATOM 1758 C CA . THR A 1 219 ? 11.651 36.297 -7.996 1.00 90.69 219 THR A CA 1
ATOM 1759 C C . THR A 1 219 ? 11.965 36.072 -6.513 1.00 90.69 219 THR A C 1
ATOM 1761 O O . THR A 1 219 ? 11.347 35.221 -5.876 1.00 90.69 219 THR A O 1
ATOM 1764 N N . ILE A 1 220 ? 12.859 36.877 -5.924 1.00 93.88 220 ILE A N 1
ATOM 1765 C CA . ILE A 1 220 ? 13.205 36.796 -4.494 1.00 93.88 220 ILE A CA 1
ATOM 1766 C C . ILE A 1 220 ? 11.979 37.076 -3.616 1.00 93.88 220 ILE A C 1
ATOM 1768 O O . ILE A 1 220 ? 11.748 36.358 -2.643 1.00 93.88 220 ILE A O 1
ATOM 1772 N N . LYS A 1 221 ? 11.161 38.080 -3.962 1.00 95.12 221 LYS A N 1
ATOM 1773 C CA . LYS A 1 221 ? 9.913 38.369 -3.238 1.00 95.12 221 LYS A CA 1
ATOM 1774 C C . LYS A 1 221 ? 8.922 37.212 -3.321 1.00 95.12 221 LYS A C 1
ATOM 1776 O O . LYS A 1 221 ? 8.333 36.855 -2.306 1.00 95.12 221 LYS A O 1
ATOM 1781 N N . THR A 1 222 ? 8.766 36.611 -4.499 1.00 94.38 222 THR A N 1
ATOM 1782 C CA . THR A 1 222 ? 7.854 35.474 -4.701 1.00 94.38 222 THR A CA 1
ATOM 1783 C C . THR A 1 222 ? 8.288 34.280 -3.853 1.00 94.38 222 THR A C 1
ATOM 1785 O O . THR A 1 222 ? 7.498 33.781 -3.057 1.00 94.38 222 THR A O 1
ATOM 1788 N N . MET A 1 223 ? 9.572 33.911 -3.906 1.00 95.12 223 MET A N 1
ATOM 1789 C CA . MET A 1 223 ? 10.121 32.838 -3.070 1.00 95.12 223 MET A CA 1
ATOM 1790 C C . MET A 1 223 ? 10.005 33.143 -1.571 1.00 95.12 223 MET A C 1
ATOM 1792 O O . MET A 1 223 ? 9.708 32.252 -0.778 1.00 95.12 223 MET A O 1
ATOM 1796 N N . SER A 1 224 ? 10.209 34.399 -1.160 1.00 96.94 224 SER A N 1
ATOM 1797 C CA . SER A 1 224 ? 10.033 34.799 0.240 1.00 96.94 224 SER A CA 1
ATOM 1798 C C . SER A 1 224 ? 8.578 34.668 0.700 1.00 96.94 224 SER A C 1
ATOM 1800 O O . SER A 1 224 ? 8.341 34.320 1.856 1.00 96.94 224 SER A O 1
ATOM 1802 N N . ASN A 1 225 ? 7.610 34.941 -0.177 1.00 96.31 225 ASN A N 1
ATOM 1803 C CA . ASN A 1 225 ? 6.188 34.790 0.126 1.00 96.31 225 ASN A CA 1
ATOM 1804 C C . ASN A 1 225 ? 5.795 33.312 0.236 1.00 96.31 225 ASN A C 1
ATOM 1806 O O . ASN A 1 225 ? 5.152 32.937 1.214 1.00 96.31 225 ASN A O 1
ATOM 1810 N N . GLU A 1 226 ? 6.240 32.467 -0.699 1.00 96.12 226 GLU A N 1
ATOM 1811 C CA . GLU A 1 226 ? 6.012 31.014 -0.651 1.00 96.12 226 GLU A CA 1
ATOM 1812 C C . GLU A 1 226 ? 6.617 30.389 0.613 1.00 96.12 226 GLU A C 1
ATOM 1814 O O . GLU A 1 226 ? 5.979 29.581 1.287 1.00 96.12 226 GLU A O 1
ATOM 1819 N N . LEU A 1 227 ? 7.829 30.806 0.992 1.00 96.75 227 LEU A N 1
ATOM 1820 C CA . LEU A 1 227 ? 8.490 30.323 2.203 1.00 96.75 227 LEU A CA 1
ATOM 1821 C C . LEU A 1 227 ? 7.732 30.735 3.474 1.00 96.75 227 LEU A C 1
ATOM 1823 O O . LEU A 1 227 ? 7.611 29.937 4.406 1.00 96.75 227 LEU A O 1
ATOM 1827 N N . ASN A 1 228 ? 7.171 31.946 3.501 1.00 96.81 228 ASN A N 1
ATOM 1828 C CA . ASN A 1 228 ? 6.306 32.390 4.593 1.00 96.81 228 ASN A CA 1
ATOM 1829 C C . ASN A 1 228 ? 4.985 31.604 4.637 1.00 96.81 228 ASN A C 1
ATOM 1831 O O . ASN A 1 228 ? 4.530 31.259 5.724 1.00 96.81 228 ASN A O 1
ATOM 1835 N N . GLU A 1 229 ? 4.388 31.268 3.491 1.00 97.31 229 GLU A N 1
ATOM 1836 C CA . GLU A 1 229 ? 3.169 30.450 3.431 1.00 97.31 229 GLU A CA 1
ATOM 1837 C C . GLU A 1 229 ? 3.412 29.009 3.910 1.00 97.31 229 GLU A C 1
ATOM 1839 O O . GLU A 1 229 ? 2.623 28.450 4.671 1.00 97.31 229 GLU A O 1
ATOM 1844 N N . ILE A 1 230 ? 4.533 28.399 3.518 1.00 94.06 230 ILE A N 1
ATOM 1845 C CA . ILE A 1 230 ? 4.914 27.065 4.001 1.00 94.06 230 ILE A CA 1
ATOM 1846 C C . ILE A 1 230 ? 5.149 27.098 5.514 1.00 94.06 230 ILE A C 1
ATOM 1848 O O . ILE A 1 230 ? 4.698 26.201 6.230 1.00 94.06 230 ILE A O 1
ATOM 1852 N N . LYS A 1 231 ? 5.808 28.148 6.018 1.00 97.50 231 LYS A N 1
ATOM 1853 C CA . LYS A 1 231 ? 6.050 28.326 7.451 1.00 97.50 231 LYS A CA 1
ATOM 1854 C C . LYS A 1 231 ? 4.742 28.437 8.241 1.00 97.50 231 LYS A C 1
ATOM 1856 O O . LYS A 1 231 ? 4.592 27.742 9.242 1.00 97.50 231 LYS A O 1
ATOM 1861 N N . THR A 1 232 ? 3.782 29.240 7.781 1.00 97.00 232 THR A N 1
ATOM 1862 C CA . THR A 1 232 ? 2.486 29.379 8.469 1.00 97.00 232 THR A CA 1
ATOM 1863 C C . THR A 1 232 ? 1.678 28.083 8.433 1.00 97.00 232 THR A C 1
ATOM 1865 O O . THR A 1 232 ? 1.112 27.697 9.455 1.00 97.00 232 THR A O 1
ATOM 1868 N N . LYS A 1 233 ? 1.675 27.351 7.309 1.00 95.81 233 LYS A N 1
ATOM 1869 C CA . LYS A 1 233 ? 1.048 26.018 7.224 1.00 95.81 233 LYS A CA 1
ATOM 1870 C C . LYS A 1 233 ? 1.657 25.036 8.225 1.00 95.81 233 LYS A C 1
ATOM 1872 O O . LYS A 1 233 ? 0.922 24.313 8.894 1.00 95.81 233 LYS A O 1
ATOM 1877 N N . TYR A 1 234 ? 2.981 25.034 8.358 1.00 96.12 234 TYR A N 1
ATOM 1878 C CA . TYR A 1 234 ? 3.676 24.181 9.319 1.00 96.12 234 TYR A CA 1
ATOM 1879 C C . TYR A 1 234 ? 3.331 24.540 10.773 1.00 96.12 234 TYR A C 1
ATOM 1881 O O . TYR A 1 234 ? 3.046 23.649 11.569 1.00 96.12 234 TYR A O 1
ATOM 1889 N N . GLU A 1 235 ? 3.290 25.829 11.119 1.00 97.75 235 GLU A N 1
ATOM 1890 C CA . GLU A 1 235 ? 2.904 26.296 12.460 1.00 97.75 235 GLU A CA 1
ATOM 1891 C C . GLU A 1 235 ? 1.453 25.918 12.815 1.00 97.75 235 GLU A C 1
ATOM 1893 O O . GLU A 1 235 ? 1.181 25.479 13.937 1.00 97.75 235 GLU A O 1
ATOM 1898 N N . ILE A 1 236 ? 0.525 26.020 11.854 1.00 96.81 236 ILE A N 1
ATOM 1899 C CA . ILE A 1 236 ? -0.870 25.580 12.021 1.00 96.81 236 ILE A CA 1
ATOM 1900 C C . ILE A 1 236 ? -0.935 24.073 12.284 1.00 96.81 236 ILE A C 1
ATOM 1902 O O . ILE A 1 236 ? -1.625 23.642 13.211 1.00 96.81 236 ILE A O 1
ATOM 1906 N N . GLU A 1 237 ? -0.205 23.267 11.512 1.00 91.50 237 GLU A N 1
ATOM 1907 C CA . GLU A 1 237 ? -0.223 21.813 11.679 1.00 91.50 237 GLU A CA 1
ATOM 1908 C C . GLU A 1 237 ? 0.425 21.385 13.005 1.00 91.50 237 GLU A C 1
ATOM 1910 O O . GLU A 1 237 ? -0.105 20.517 13.697 1.00 91.50 237 GLU A O 1
ATOM 1915 N N . GLN A 1 238 ? 1.502 22.052 13.440 1.00 95.44 238 GLN A N 1
ATOM 1916 C CA . GLN A 1 238 ? 2.076 21.830 14.772 1.00 95.44 238 GLN A CA 1
ATOM 1917 C C . GLN A 1 238 ? 1.070 22.123 15.888 1.00 95.44 238 GLN A C 1
ATOM 1919 O O . GLN A 1 238 ? 0.945 21.333 16.827 1.00 95.44 238 GLN A O 1
ATOM 1924 N N . LYS A 1 239 ? 0.320 23.225 15.779 1.00 97.75 239 LYS A N 1
ATOM 1925 C CA . LYS A 1 239 ? -0.725 23.562 16.750 1.00 97.75 239 LYS A CA 1
ATOM 1926 C C . LYS A 1 239 ? -1.833 22.506 16.770 1.00 97.75 239 LYS A C 1
ATOM 1928 O O . LYS A 1 239 ? -2.221 22.058 17.845 1.00 97.75 239 LYS A O 1
ATOM 1933 N N . ARG A 1 240 ? -2.278 22.044 15.599 1.00 96.06 240 ARG A N 1
ATOM 1934 C CA . ARG A 1 240 ? -3.290 20.985 15.467 1.00 96.06 240 ARG A CA 1
ATOM 1935 C C . ARG A 1 240 ? -2.839 19.667 16.103 1.00 96.06 240 ARG A C 1
ATOM 1937 O O . ARG A 1 240 ? -3.621 19.014 16.793 1.00 96.06 240 ARG A O 1
ATOM 1944 N N . ILE A 1 241 ? -1.586 19.268 15.880 1.00 92.50 241 ILE A N 1
ATOM 1945 C CA . ILE A 1 241 ? -0.998 18.067 16.493 1.00 92.50 241 ILE A CA 1
ATOM 1946 C C . ILE A 1 241 ? -0.948 18.219 18.017 1.00 92.50 241 ILE A C 1
ATOM 1948 O O . ILE A 1 241 ? -1.324 17.292 18.735 1.00 92.50 241 ILE A O 1
ATOM 1952 N N . GLN A 1 242 ? -0.544 19.390 18.514 1.00 96.94 242 GLN A N 1
ATOM 1953 C CA . GLN A 1 242 ? -0.499 19.672 19.947 1.00 96.94 242 GLN A CA 1
ATOM 1954 C C . GLN A 1 242 ? -1.894 19.609 20.589 1.00 96.94 242 GLN A C 1
ATOM 1956 O O . GLN A 1 242 ? -2.044 19.017 21.655 1.00 96.94 242 GLN A O 1
ATOM 1961 N N . GLU A 1 243 ? -2.918 20.170 19.942 1.00 97.31 243 GLU A N 1
ATOM 1962 C CA . GLU A 1 243 ? -4.309 20.116 20.413 1.00 97.31 243 GLU A CA 1
ATOM 1963 C C . GLU A 1 243 ? -4.820 18.672 20.496 1.00 97.31 243 GLU A C 1
ATOM 1965 O O . GLU A 1 243 ? -5.313 18.259 21.546 1.00 97.31 243 GLU A O 1
ATOM 1970 N N . LYS A 1 244 ? -4.605 17.864 19.447 1.00 94.56 244 LYS A N 1
ATOM 1971 C CA . LYS A 1 244 ? -4.954 16.430 19.453 1.00 94.56 244 LYS A CA 1
ATOM 1972 C C . LYS A 1 244 ? -4.229 15.649 20.548 1.00 94.56 244 LYS A C 1
ATOM 1974 O O . LYS A 1 244 ? -4.810 14.760 21.166 1.00 94.56 244 LYS A O 1
ATOM 1979 N N . TYR A 1 245 ? -2.958 15.963 20.794 1.00 95.75 245 TYR A N 1
ATOM 1980 C CA . TYR A 1 245 ? -2.196 15.327 21.865 1.00 95.75 245 TYR A CA 1
ATOM 1981 C C . TYR A 1 245 ? -2.788 15.651 23.247 1.00 95.75 245 TYR A C 1
ATOM 1983 O O . TYR A 1 245 ? -2.941 14.752 24.074 1.00 95.75 245 TYR A O 1
ATOM 1991 N N . GLN A 1 246 ? -3.176 16.908 23.489 1.00 97.44 246 GLN A N 1
ATOM 1992 C CA . GLN A 1 246 ? -3.823 17.316 24.743 1.00 97.44 246 GLN A CA 1
ATOM 1993 C C . GLN A 1 246 ? -5.213 16.691 24.921 1.00 97.44 246 GLN A C 1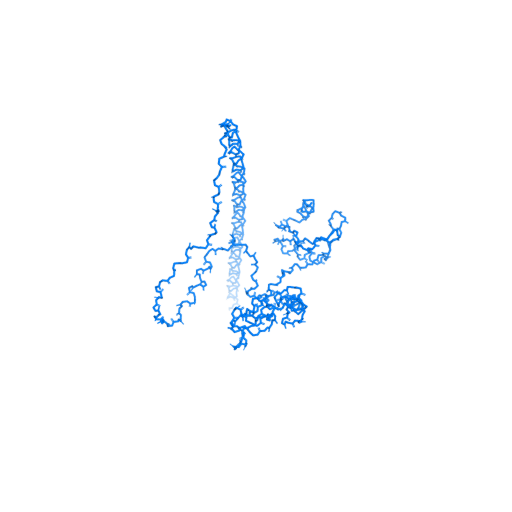
ATOM 1995 O O . GLN A 1 246 ? -5.564 16.268 26.025 1.00 97.44 246 GLN A O 1
ATOM 2000 N N . GLU A 1 247 ? -5.988 16.576 23.843 1.00 96.50 247 GLU A N 1
ATOM 2001 C CA . GLU A 1 247 ? -7.262 15.853 23.846 1.00 96.50 247 GLU A CA 1
ATOM 2002 C C . GLU A 1 247 ? -7.061 14.382 24.241 1.00 96.50 247 GLU A C 1
ATOM 2004 O O . GLU A 1 247 ? -7.695 13.897 25.181 1.00 96.50 247 GLU A O 1
ATOM 2009 N N . HIS A 1 248 ? -6.107 13.691 23.609 1.00 93.25 248 HIS A N 1
ATOM 2010 C CA . HIS A 1 248 ? -5.796 12.297 23.930 1.00 93.25 248 HIS A CA 1
ATOM 2011 C C . HIS A 1 248 ? -5.330 12.127 25.385 1.00 93.25 248 HIS A C 1
ATOM 2013 O O . HIS A 1 248 ? -5.755 11.199 26.074 1.00 93.25 248 HIS A O 1
ATOM 2019 N N . LEU A 1 249 ? -4.500 13.046 25.887 1.00 97.00 249 LEU A N 1
ATOM 2020 C CA . LEU A 1 249 ? -4.057 13.045 27.282 1.00 97.00 249 LEU A CA 1
ATOM 2021 C C . LEU A 1 249 ? -5.234 13.232 28.253 1.00 97.00 249 LEU A C 1
ATOM 2023 O O . LEU A 1 249 ? -5.297 12.573 29.291 1.00 97.00 249 LEU A O 1
ATOM 2027 N N . THR A 1 250 ? -6.197 14.084 27.899 1.00 97.06 250 THR A N 1
ATOM 2028 C CA . THR A 1 250 ? -7.413 14.299 28.695 1.00 97.06 250 THR A CA 1
ATOM 2029 C C . THR A 1 250 ? -8.264 13.033 28.756 1.00 97.06 250 THR A C 1
ATOM 2031 O O . THR A 1 250 ? -8.679 12.632 29.844 1.00 97.06 250 THR A O 1
ATOM 2034 N N . LEU A 1 251 ? -8.463 12.358 27.620 1.00 94.69 251 LEU A N 1
ATOM 2035 C CA . LEU A 1 251 ? -9.196 11.090 27.553 1.00 94.69 251 LEU A CA 1
ATOM 2036 C C . LEU A 1 251 ? -8.508 9.985 28.364 1.00 94.69 251 LEU A C 1
ATOM 2038 O O . LEU A 1 251 ? -9.170 9.270 29.116 1.00 94.69 251 LEU A O 1
ATOM 2042 N N . MET A 1 252 ? -7.178 9.875 28.276 1.00 93.62 252 MET A N 1
ATOM 2043 C CA . MET A 1 252 ? -6.409 8.923 29.085 1.00 93.62 252 MET A CA 1
ATOM 2044 C C . MET A 1 252 ? -6.565 9.187 30.585 1.00 93.62 252 MET A C 1
ATOM 2046 O O . MET A 1 252 ? -6.786 8.251 31.353 1.00 93.62 252 MET A O 1
ATOM 2050 N N . ASN A 1 253 ? -6.495 10.452 31.006 1.00 97.31 253 ASN A N 1
ATOM 2051 C CA . ASN A 1 253 ? -6.668 10.825 32.409 1.00 97.31 253 ASN A CA 1
ATOM 2052 C C . ASN A 1 253 ? -8.086 10.520 32.912 1.00 97.31 253 ASN A C 1
ATOM 2054 O O . ASN A 1 253 ? -8.245 10.010 34.020 1.00 97.31 253 ASN A O 1
ATOM 2058 N N . GLN A 1 254 ? -9.116 10.773 32.099 1.00 97.06 254 GLN A N 1
ATOM 2059 C CA . GLN A 1 254 ? -10.496 10.406 32.430 1.00 97.06 254 GLN A CA 1
ATOM 2060 C C . GLN A 1 254 ? -10.663 8.888 32.561 1.00 97.06 254 GLN A C 1
ATOM 2062 O O . GLN A 1 254 ? -11.223 8.417 33.551 1.00 97.06 254 GLN A O 1
ATOM 2067 N N . GLY A 1 255 ? -10.120 8.116 31.614 1.00 94.75 255 GLY A N 1
ATOM 2068 C CA . GLY A 1 255 ? -10.126 6.653 31.675 1.00 94.75 255 GLY A CA 1
ATOM 2069 C C . GLY A 1 255 ? -9.427 6.119 32.927 1.00 94.75 255 GLY A C 1
ATOM 2070 O O . GLY A 1 255 ? -9.954 5.236 33.601 1.00 94.75 255 GLY A O 1
ATOM 2071 N N . TRP A 1 256 ? -8.286 6.705 33.300 1.00 96.44 256 TRP A N 1
ATOM 2072 C CA . TRP A 1 256 ? -7.577 6.361 34.532 1.00 96.44 256 TRP A CA 1
ATOM 2073 C C . TRP A 1 256 ? -8.419 6.619 35.789 1.00 96.44 256 TRP A C 1
ATOM 2075 O O . TRP A 1 256 ? -8.475 5.764 36.672 1.00 96.44 256 TRP A O 1
ATOM 2085 N N . ILE A 1 257 ? -9.114 7.759 35.864 1.00 97.62 257 ILE A N 1
ATOM 2086 C CA . ILE A 1 257 ? -9.997 8.088 36.995 1.00 97.62 257 ILE A CA 1
ATOM 2087 C C . ILE A 1 257 ? -11.132 7.063 37.123 1.00 97.62 257 ILE A C 1
ATOM 2089 O O . ILE A 1 257 ? -11.402 6.602 38.231 1.00 97.62 257 ILE A O 1
ATOM 2093 N N . LEU A 1 258 ? -11.761 6.666 36.012 1.00 96.56 258 LEU A N 1
ATOM 2094 C CA . LEU A 1 258 ? -12.825 5.655 36.020 1.00 96.56 258 LEU A CA 1
ATOM 2095 C C . LEU A 1 258 ? -12.317 4.293 36.510 1.00 96.56 258 LEU A C 1
ATOM 2097 O O . LEU A 1 258 ? -12.962 3.660 37.343 1.00 96.56 258 LEU A O 1
ATOM 2101 N N . ILE A 1 259 ? -11.131 3.872 36.060 1.00 97.12 259 ILE A N 1
ATOM 2102 C CA . ILE A 1 259 ? -10.494 2.635 36.535 1.00 97.12 259 ILE A CA 1
ATOM 2103 C C . ILE A 1 259 ? -10.245 2.702 38.048 1.00 97.12 259 ILE A C 1
ATOM 2105 O O . ILE A 1 259 ? -10.516 1.741 38.765 1.00 97.12 259 ILE A O 1
ATOM 2109 N N . GLN A 1 260 ? -9.764 3.839 38.559 1.00 97.69 260 GLN A N 1
ATOM 2110 C CA . GLN A 1 260 ? -9.552 4.020 39.997 1.00 97.69 260 GLN A CA 1
ATOM 2111 C C . GLN A 1 260 ? -10.863 3.954 40.789 1.00 97.69 260 GLN A C 1
ATOM 2113 O O . GLN A 1 260 ? -10.898 3.332 41.849 1.00 97.69 260 GLN A O 1
ATOM 2118 N N . GLN A 1 261 ? -11.944 4.552 40.282 1.00 97.31 261 GLN A N 1
ATOM 2119 C CA . GLN A 1 261 ? -13.266 4.472 40.909 1.00 97.31 261 GLN A CA 1
ATOM 2120 C C . GLN A 1 261 ? -13.776 3.028 40.970 1.00 97.31 261 GLN A C 1
ATOM 2122 O O . GLN A 1 261 ? -14.225 2.591 42.026 1.00 97.31 261 GLN A O 1
ATOM 2127 N N . GLU A 1 262 ? -13.635 2.268 39.885 1.00 97.69 262 GLU A N 1
ATOM 2128 C CA . GLU A 1 262 ? -14.026 0.856 39.839 1.00 97.69 262 GLU A CA 1
ATOM 2129 C C . GLU A 1 262 ? -13.246 0.014 40.860 1.00 97.69 262 GLU A C 1
ATOM 2131 O O . GLU A 1 262 ? -13.836 -0.751 41.622 1.00 97.69 262 GLU A O 1
ATOM 2136 N N . ILE A 1 263 ? -11.928 0.222 40.962 1.00 97.56 263 ILE A N 1
ATOM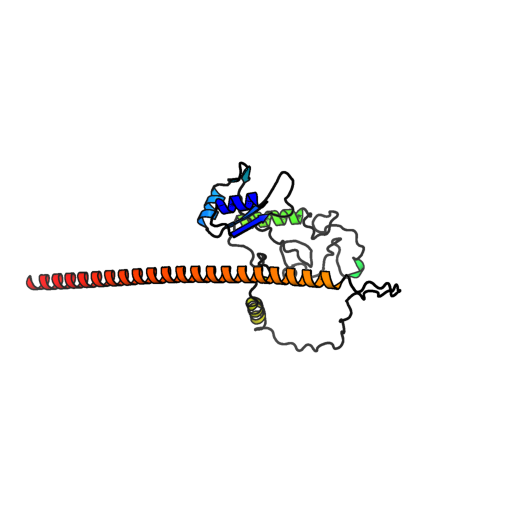 2137 C CA . ILE A 1 263 ? -11.087 -0.448 41.968 1.00 97.56 263 ILE A CA 1
ATOM 2138 C C . ILE A 1 263 ? -11.576 -0.138 43.393 1.00 97.56 263 ILE A C 1
ATOM 2140 O O . ILE A 1 263 ? -11.623 -1.035 44.238 1.00 97.56 263 ILE A O 1
ATOM 2144 N N . GLN A 1 264 ? -11.958 1.111 43.684 1.00 98.00 264 GLN A N 1
ATOM 2145 C CA . GLN A 1 264 ? -12.494 1.475 45.002 1.00 98.00 264 GLN A CA 1
ATOM 2146 C C . GLN A 1 264 ? -13.850 0.813 45.277 1.00 98.00 264 GLN A C 1
ATOM 2148 O O . GLN A 1 264 ? -14.056 0.303 46.380 1.00 98.00 264 GLN A O 1
ATOM 2153 N N . THR A 1 265 ? -14.743 0.760 44.287 1.00 97.94 265 THR A N 1
ATOM 2154 C CA . THR A 1 265 ? -16.042 0.078 44.397 1.00 97.94 265 THR A CA 1
ATOM 2155 C C . THR A 1 265 ? -15.858 -1.409 44.687 1.00 97.94 265 THR A C 1
ATOM 2157 O O . THR A 1 265 ? -16.437 -1.932 45.640 1.00 97.94 265 THR A O 1
ATOM 2160 N N . GLN A 1 266 ? -14.977 -2.087 43.946 1.00 97.56 266 GLN A N 1
ATOM 2161 C CA . GLN A 1 266 ? -14.661 -3.500 44.173 1.00 97.56 266 GLN A CA 1
ATOM 2162 C C . GLN A 1 266 ? -14.073 -3.733 45.567 1.00 97.56 266 GLN A C 1
ATOM 2164 O O . GLN A 1 266 ? -14.462 -4.676 46.258 1.00 97.56 266 GLN A O 1
ATOM 2169 N N . LYS A 1 267 ? -13.187 -2.845 46.031 1.00 98.12 267 LYS A N 1
ATOM 2170 C CA . LYS A 1 267 ? -12.631 -2.911 47.386 1.00 98.12 267 LYS A CA 1
ATOM 2171 C C . LYS A 1 267 ? -13.717 -2.784 48.458 1.00 98.12 267 LYS A C 1
ATOM 2173 O O . LYS A 1 267 ? -13.708 -3.554 49.416 1.00 98.12 267 LYS A O 1
ATOM 2178 N N . GLN A 1 268 ? -14.662 -1.856 48.296 1.00 98.19 268 GLN A N 1
ATOM 2179 C CA . GLN A 1 268 ? -15.795 -1.705 49.216 1.00 98.19 268 GLN A CA 1
ATOM 2180 C C . GLN A 1 268 ? -16.688 -2.950 49.218 1.00 98.19 268 GLN A C 1
ATOM 2182 O O . GLN A 1 268 ? -17.032 -3.441 50.291 1.00 98.19 268 GLN A O 1
ATOM 2187 N N . MET A 1 269 ? -16.993 -3.512 48.044 1.00 97.81 269 MET A N 1
ATOM 2188 C CA . MET A 1 269 ? -17.759 -4.758 47.937 1.00 97.81 269 MET A CA 1
ATOM 2189 C C . MET A 1 269 ? -17.073 -5.907 48.683 1.00 97.81 269 MET A C 1
ATOM 2191 O O . MET A 1 269 ? -17.710 -6.572 49.499 1.00 97.81 269 MET A O 1
ATOM 2195 N N . ILE A 1 270 ? -15.767 -6.100 48.479 1.00 98.19 270 ILE A N 1
ATOM 2196 C CA . ILE A 1 270 ? -14.988 -7.132 49.181 1.00 98.19 270 ILE A CA 1
ATOM 2197 C C . ILE A 1 270 ? -15.049 -6.926 50.700 1.00 98.19 270 ILE A C 1
ATOM 2199 O O . ILE A 1 270 ? -15.293 -7.883 51.432 1.00 98.19 270 ILE A O 1
ATOM 2203 N N . MET A 1 271 ? -14.898 -5.689 51.184 1.00 98.06 271 MET A N 1
ATOM 2204 C CA . MET A 1 271 ? -15.014 -5.384 52.616 1.00 98.06 271 MET A CA 1
ATOM 2205 C C . MET A 1 271 ? -16.413 -5.697 53.166 1.00 98.06 271 MET A C 1
ATOM 2207 O O . MET A 1 271 ? -16.528 -6.292 54.235 1.00 98.06 271 MET A O 1
ATOM 2211 N N . THR A 1 272 ? -17.483 -5.354 52.439 1.00 98.19 272 THR A N 1
ATOM 2212 C CA . THR A 1 272 ? -18.856 -5.673 52.872 1.00 98.19 272 THR A CA 1
ATOM 2213 C C . THR A 1 272 ? -19.117 -7.177 52.919 1.00 98.19 272 THR A C 1
ATOM 2215 O O . THR A 1 272 ? -19.719 -7.654 53.878 1.00 98.19 272 THR A O 1
ATOM 2218 N N . LEU A 1 273 ? -18.613 -7.935 51.940 1.00 98.00 273 LEU A N 1
ATOM 2219 C CA . LEU A 1 273 ? -18.721 -9.393 51.925 1.00 98.00 273 LEU A CA 1
ATOM 2220 C C . LEU A 1 273 ? -17.941 -10.023 53.084 1.00 98.00 273 LEU A C 1
ATOM 2222 O O . LEU A 1 273 ? -18.466 -10.922 53.734 1.00 98.00 273 LEU A O 1
ATOM 2226 N N . SER A 1 274 ? -16.740 -9.518 53.387 1.00 97.94 274 SER A N 1
ATOM 2227 C CA . SER A 1 274 ? -15.951 -9.959 54.546 1.00 97.94 274 SER A CA 1
ATOM 2228 C C . SER A 1 274 ? -16.727 -9.777 55.852 1.00 97.94 274 SER A C 1
ATOM 2230 O O . SER A 1 274 ? -16.856 -10.723 56.624 1.00 97.94 274 SER A O 1
ATOM 2232 N N . ASN A 1 275 ? -17.332 -8.602 56.057 1.00 98.06 275 ASN A N 1
ATOM 2233 C CA . ASN A 1 275 ? -18.131 -8.321 57.253 1.00 98.06 275 ASN A CA 1
ATOM 2234 C C . ASN A 1 275 ? -19.361 -9.240 57.366 1.00 98.06 275 ASN A C 1
ATOM 2236 O O . ASN A 1 275 ? -19.698 -9.683 58.460 1.00 98.06 275 ASN A O 1
ATOM 2240 N N . ILE A 1 276 ? -20.035 -9.542 56.249 1.00 98.00 276 ILE A N 1
ATOM 2241 C CA . ILE A 1 276 ? -21.177 -10.472 56.232 1.00 98.00 276 ILE A CA 1
ATOM 2242 C C . ILE A 1 276 ? -20.725 -11.883 56.623 1.00 98.00 276 ILE A C 1
ATOM 2244 O O . ILE A 1 276 ? -21.384 -12.535 57.430 1.00 98.00 276 ILE A O 1
ATOM 2248 N N . VAL A 1 277 ? -19.597 -12.355 56.082 1.00 97.94 277 VAL A N 1
ATOM 2249 C CA . VAL A 1 277 ? -19.036 -13.670 56.425 1.00 97.94 277 VAL A CA 1
ATOM 2250 C C . VAL A 1 277 ? -18.688 -13.739 57.912 1.00 97.94 277 VAL A C 1
ATOM 2252 O O . VAL A 1 277 ? -19.053 -14.711 58.571 1.00 97.94 277 VAL A O 1
ATOM 2255 N N . GLU A 1 278 ? -18.058 -12.701 58.464 1.00 97.12 278 GLU A N 1
ATOM 2256 C CA . GLU A 1 278 ? -17.770 -12.616 59.899 1.00 97.12 278 GLU A CA 1
ATOM 2257 C C . GLU A 1 278 ? -19.053 -12.680 60.740 1.00 97.12 278 GLU A C 1
ATOM 2259 O O . GLU A 1 278 ? -19.138 -13.488 61.664 1.00 97.12 278 GLU A O 1
ATOM 2264 N N . GLN A 1 279 ? -20.088 -11.909 60.390 1.00 96.88 279 GLN A N 1
ATOM 2265 C CA . GLN A 1 279 ? -21.380 -11.938 61.091 1.00 96.88 279 GLN A CA 1
ATOM 2266 C C . GLN A 1 279 ? -22.043 -13.323 61.056 1.00 96.88 279 GLN A C 1
ATOM 2268 O O . GLN A 1 279 ? -22.565 -13.780 62.077 1.00 96.88 279 GLN A O 1
ATOM 2273 N N . ILE A 1 280 ? -22.000 -14.012 59.909 1.00 96.69 280 ILE A N 1
ATOM 2274 C CA . ILE A 1 280 ? -22.526 -15.377 59.778 1.00 96.69 280 ILE A CA 1
ATOM 2275 C C . ILE A 1 280 ? -21.766 -16.321 60.717 1.00 96.69 280 ILE A C 1
ATOM 2277 O O . ILE A 1 280 ? -22.405 -17.036 61.488 1.00 96.69 280 ILE A O 1
ATOM 2281 N N . MET A 1 281 ? -20.430 -16.271 60.713 1.00 95.75 281 MET A N 1
ATOM 2282 C CA . MET A 1 281 ? -19.582 -17.116 61.563 1.00 95.75 281 MET A CA 1
ATOM 2283 C C . MET A 1 281 ? -19.852 -16.900 63.061 1.00 95.75 281 MET A C 1
ATOM 2285 O O . MET A 1 281 ? -19.980 -17.875 63.807 1.00 95.75 281 MET A O 1
ATOM 2289 N N . PHE A 1 282 ? -20.014 -15.648 63.505 1.00 95.94 282 PHE A N 1
ATOM 2290 C CA . PHE A 1 282 ? -20.383 -15.345 64.894 1.00 95.94 282 PHE A CA 1
ATOM 2291 C C . PHE A 1 282 ? -21.768 -15.902 65.256 1.00 95.94 282 PHE A C 1
ATOM 2293 O O . PHE A 1 282 ? -21.915 -16.551 66.290 1.00 95.94 282 PHE A O 1
ATOM 2300 N N . SER A 1 283 ? -22.765 -15.740 64.378 1.00 95.12 283 SER A N 1
ATOM 2301 C CA . SER A 1 283 ? -24.133 -16.221 64.629 1.00 95.12 283 SER A CA 1
ATOM 2302 C C . SER A 1 283 ? -24.259 -17.750 64.704 1.00 95.12 283 SER A C 1
ATOM 2304 O O . SER A 1 283 ? -25.168 -18.268 65.358 1.00 95.12 283 SER A O 1
ATOM 2306 N N . THR A 1 284 ? -23.364 -18.491 64.040 1.00 94.25 284 THR A N 1
ATOM 2307 C CA . THR A 1 284 ? -23.347 -19.960 64.090 1.00 94.25 284 THR A CA 1
ATOM 2308 C C . THR A 1 284 ? -22.721 -20.511 65.368 1.00 94.25 284 THR A C 1
ATOM 2310 O O . THR A 1 284 ? -23.144 -21.572 65.815 1.00 94.25 284 THR A O 1
ATOM 2313 N N . CYS A 1 285 ? -21.775 -19.793 65.985 1.00 91.62 285 CYS A N 1
ATOM 2314 C CA . CYS A 1 285 ? -21.132 -20.213 67.237 1.00 91.62 285 CYS A CA 1
ATOM 2315 C C . CYS A 1 285 ? -22.068 -20.135 68.453 1.00 91.62 285 CYS A C 1
ATOM 2317 O O . CYS A 1 285 ? -21.946 -20.941 69.364 1.00 91.62 285 CYS A O 1
ATOM 2319 N N . GLU A 1 286 ? -23.015 -19.193 68.487 1.00 87.00 286 GLU A N 1
ATOM 2320 C CA . GLU A 1 286 ? -23.940 -19.044 69.627 1.00 87.00 286 GLU A CA 1
ATOM 2321 C C . GLU A 1 286 ? -25.024 -20.134 69.696 1.00 87.00 286 GLU A C 1
ATOM 2323 O O . GLU A 1 286 ? -25.740 -20.233 70.691 1.00 87.00 286 GLU A O 1
ATOM 2328 N N . LYS A 1 287 ? -25.182 -20.944 68.641 1.00 81.69 287 LYS A N 1
ATOM 2329 C CA . LYS A 1 287 ? -26.231 -21.975 68.545 1.00 81.69 287 LYS A CA 1
ATOM 2330 C C . LYS A 1 287 ? -25.753 -23.395 68.868 1.00 81.69 287 LYS A C 1
ATOM 2332 O O . LYS A 1 287 ? -26.563 -24.319 68.789 1.00 81.69 287 LYS A O 1
ATOM 2337 N N . THR A 1 288 ? -24.479 -23.569 69.204 1.00 73.56 288 THR A N 1
ATOM 2338 C CA . THR A 1 288 ? -23.861 -24.842 69.623 1.00 73.56 288 THR A CA 1
ATOM 2339 C C . THR A 1 288 ? -23.511 -24.809 71.094 1.00 73.56 288 THR A C 1
ATOM 2341 O O . THR A 1 288 ? -23.834 -25.799 71.784 1.00 73.56 288 THR A O 1
#

Radius of gyration: 33.67 Å; chains: 1; bounding box: 73×72×101 Å

Foldseek 3Di:
DVQQVVQVVVVAVQWDDKDWDPPQDDVPDTDIDTDGPDPVVVVVQQVVQWDADPNDIDGDHPDDPQFDWDQEQFQRDTDDYVVPDPPDPFRADQAARDTPPDPVVCPDDQGAQVVQRDRHGVNDCPDPNVVVVSVVVVVVCVVCVVPDPPPSPPCPDPVNPDPVVVVVVVVVVPPDDDDDDDDDDPDDPPPPPDDDDDDDDDDDDDDDPPPVVVVVVVVVVVVVVVVVVVVVVVVVVVVVVVVVVVVVVVVVVVVVVVVVVVVVVVVVVVVVVVVVVVVVVVVVVVVD

pLDDT: mean 79.28, std 20.3, range [34.25, 98.19]

Secondary structure (DSSP, 8-state):
-HHHHHHHHHH-TTEEEEEE-TT--BTTB--EEEEES-HHHHHHHHHH-EEEETTEEEE-----------B-TTT--BS--GGG-S--S--B-TTT--B-S-SSTTTT-----TTT-SSS-TT-TT-HHHHHHHHHHHHHHHH-GGG--TTS-----GGGS-THHHHHHHHTTSSS------PPPP-------S--------------TTSHHHHHHHHHHHHHHHHHHHHHHHHHHHHHHHHHHHHHHHHHHHHHHHHHHHHHHHHHHHHHHHHHHHHHHHHHHTT-

Organism: NCBI:txid1234261

Sequence (288 aa):
MDDLKYELELKFKSIFSVEEMAGTITDRNRHVKIELWDEKEYENLLNSGKLNVQGNLFDVDKFLPSPKILICAKCNLPGHTRKMCQVSNFDVCKRCGGDRKNLEEHKNCQIKCHNCQGDHVSTDFKCPIIKEFRRHLIIEMRKHPERLPPDTQLFIPSDFRQQNDRTKSIQSLKSNAPVRLVEPPSDRNDWNAYPALRSTSASAFVSSNSIASSNLSDTIKTMSNELNEIKTKYEIEQKRIQEKYQEHLTLMNQGWILIQQEIQTQKQMIMTLSNIVEQIMFSTCEKT